Protein AF-A0A959UM22-F1 (afdb_monomer)

Nearest PDB structures (foldseek):
  5dbk-assembly1_B  TM=3.072E-01  e=4.345E-01  Bacillus thuringiensis Bt407
  4gpk-assembly1_D  TM=3.516E-01  e=2.406E+00  Bacillus thuringiensis serovar thuringiensis
  6ait-assembly1_A  TM=3.192E-01  e=2.798E+00  Escherichia coli K-12
  9hmf-assembly1_K  TM=2.968E-01  e=7.280E+00  Campylobacter jejuni

Structure (mmCIF, N/CA/C/O backbone):
data_AF-A0A959UM22-F1
#
_entry.id   AF-A0A959UM22-F1
#
loop_
_atom_site.group_PDB
_atom_site.id
_atom_site.type_symbol
_atom_site.label_atom_id
_atom_site.label_alt_id
_atom_site.label_comp_id
_atom_site.label_asym_id
_atom_site.label_entity_id
_atom_site.label_seq_id
_atom_site.pdbx_PDB_ins_code
_atom_site.Cartn_x
_atom_site.Cartn_y
_atom_site.Cartn_z
_atom_site.occupancy
_atom_site.B_iso_or_equiv
_atom_site.auth_seq_id
_atom_site.auth_comp_id
_atom_site.auth_asym_id
_atom_site.auth_atom_id
_atom_site.pdbx_PDB_model_num
ATOM 1 N N . PHE A 1 1 ? 13.587 17.020 -31.592 1.00 44.41 1 PHE A N 1
ATOM 2 C CA . PHE A 1 1 ? 12.862 15.970 -30.850 1.00 44.41 1 PHE A CA 1
ATOM 3 C C . PHE A 1 1 ? 13.152 16.046 -29.350 1.00 44.41 1 PHE A C 1
ATOM 5 O O . PHE A 1 1 ? 12.279 16.493 -28.627 1.00 44.41 1 PHE A O 1
ATOM 12 N N . LEU A 1 2 ? 14.375 15.766 -28.874 1.00 44.03 2 LEU A N 1
ATOM 13 C CA . LEU A 1 2 ? 14.724 15.850 -27.436 1.00 44.03 2 LEU A CA 1
ATOM 14 C C . LEU A 1 2 ? 14.551 17.228 -26.793 1.00 44.03 2 LEU A C 1
ATOM 16 O O . LEU A 1 2 ? 14.047 17.322 -25.682 1.00 44.03 2 LEU A O 1
ATOM 20 N N . LEU A 1 3 ? 14.934 18.289 -27.512 1.00 47.12 3 LEU A N 1
ATOM 21 C CA . LEU A 1 3 ? 14.754 19.674 -27.061 1.00 47.12 3 LEU A CA 1
ATOM 22 C C . LEU A 1 3 ? 13.277 20.067 -26.909 1.00 47.12 3 LEU A C 1
ATOM 24 O O . LEU A 1 3 ? 12.983 21.055 -26.254 1.00 47.12 3 LEU A O 1
ATOM 28 N N . PHE A 1 4 ? 12.363 19.292 -27.500 1.00 49.84 4 PHE A N 1
ATOM 29 C CA . PHE A 1 4 ? 10.927 19.519 -27.398 1.00 49.84 4 PHE A CA 1
ATOM 30 C C . PHE A 1 4 ? 10.264 18.549 -26.427 1.00 49.84 4 PHE A C 1
ATOM 32 O O . PHE A 1 4 ? 9.360 18.963 -25.730 1.00 49.84 4 PHE A O 1
ATOM 39 N N . TYR A 1 5 ? 10.713 17.299 -26.308 1.00 53.38 5 TYR A N 1
ATOM 40 C CA . TYR A 1 5 ? 10.002 16.312 -25.494 1.00 53.38 5 TYR A CA 1
ATOM 41 C C . TYR A 1 5 ? 10.051 16.618 -23.991 1.00 53.38 5 TYR A C 1
ATOM 43 O O . TYR A 1 5 ? 9.007 16.624 -23.360 1.00 53.38 5 TYR A O 1
ATOM 51 N N . ILE A 1 6 ? 11.225 16.949 -23.432 1.00 53.78 6 ILE A N 1
ATOM 52 C CA . ILE A 1 6 ? 11.385 17.187 -21.983 1.00 53.78 6 ILE A CA 1
ATOM 53 C C . ILE A 1 6 ? 10.572 18.404 -21.505 1.00 53.78 6 ILE A C 1
ATOM 55 O O . ILE A 1 6 ? 9.829 18.263 -20.531 1.00 53.78 6 ILE A O 1
ATOM 59 N N . PRO A 1 7 ? 10.639 19.581 -22.167 1.00 56.28 7 PRO A N 1
ATOM 60 C CA . PRO A 1 7 ? 9.810 20.712 -21.772 1.00 56.28 7 PRO A CA 1
ATOM 61 C C . PRO A 1 7 ? 8.334 20.443 -22.045 1.00 56.28 7 PRO A C 1
ATOM 63 O O . PRO A 1 7 ? 7.510 20.807 -21.226 1.00 56.28 7 PRO A O 1
ATOM 66 N N . VAL A 1 8 ? 7.989 19.780 -23.154 1.00 56.84 8 VAL A N 1
ATOM 67 C CA . VAL A 1 8 ? 6.589 19.574 -23.545 1.00 56.84 8 VAL A CA 1
ATOM 68 C C . VAL A 1 8 ? 5.893 18.561 -22.646 1.00 56.84 8 VAL A C 1
ATOM 70 O O . VAL A 1 8 ? 4.787 18.848 -22.219 1.00 56.84 8 VAL A O 1
ATOM 73 N N . THR A 1 9 ? 6.501 17.430 -22.280 1.00 55.47 9 THR A N 1
ATOM 74 C CA . THR A 1 9 ? 5.863 16.513 -21.322 1.00 55.47 9 THR A CA 1
ATOM 75 C C . THR A 1 9 ? 5.766 17.158 -19.950 1.00 55.47 9 THR A C 1
ATOM 77 O O . THR A 1 9 ? 4.685 17.200 -19.392 1.00 55.47 9 THR A O 1
ATOM 80 N N . THR A 1 10 ? 6.846 17.761 -19.448 1.00 54.31 10 THR A N 1
ATOM 81 C CA . THR A 1 10 ? 6.850 18.394 -18.116 1.00 54.31 10 THR A CA 1
ATOM 82 C C . THR A 1 10 ? 5.872 19.574 -18.021 1.00 54.31 10 THR A C 1
ATOM 84 O O . THR A 1 10 ? 5.245 19.761 -16.985 1.00 54.31 10 THR A O 1
ATOM 87 N N . TYR A 1 11 ? 5.717 20.355 -19.096 1.00 55.28 11 TYR A N 1
ATOM 88 C CA . TYR A 1 11 ? 4.801 21.499 -19.160 1.00 55.28 11 TYR A CA 1
ATOM 89 C C . TYR A 1 11 ? 3.349 21.097 -19.453 1.00 55.28 11 TYR A C 1
ATOM 91 O O . TYR A 1 11 ? 2.435 21.743 -18.954 1.00 55.28 11 TYR A O 1
ATOM 99 N N . LEU A 1 12 ? 3.108 20.049 -20.253 1.00 55.31 12 LEU A N 1
ATOM 100 C CA . LEU A 1 12 ? 1.748 19.627 -20.614 1.00 55.31 12 LEU A CA 1
ATOM 101 C C . LEU A 1 12 ? 1.067 18.758 -19.555 1.00 55.31 12 LEU A C 1
ATOM 103 O O . LEU A 1 12 ? -0.159 18.698 -19.551 1.00 55.31 12 LEU A O 1
ATOM 107 N N . THR A 1 13 ? 1.817 18.054 -18.703 1.00 57.44 13 THR A N 1
ATOM 108 C CA . THR A 1 13 ? 1.225 17.063 -17.787 1.00 57.44 13 THR A CA 1
ATOM 109 C C . THR A 1 13 ? 1.081 17.536 -16.340 1.00 57.44 13 THR A C 1
ATOM 111 O O . THR A 1 13 ? 0.658 16.735 -15.517 1.00 57.44 13 THR A O 1
ATOM 114 N N . ASP A 1 14 ? 1.424 18.794 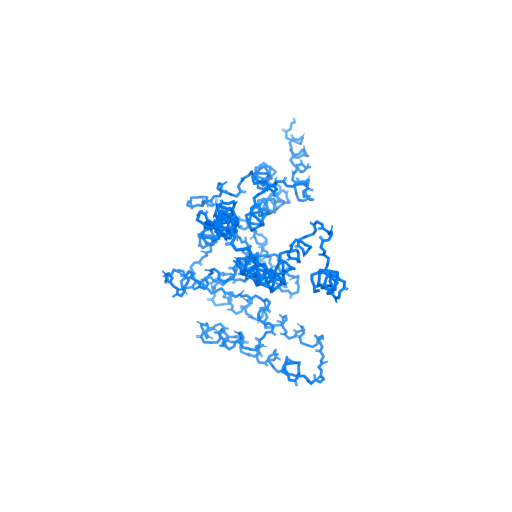-16.028 1.00 61.56 14 ASP A N 1
ATOM 115 C CA . ASP A 1 14 ? 1.307 19.420 -14.691 1.00 61.56 14 ASP A CA 1
ATOM 116 C C . ASP A 1 14 ? 1.724 18.494 -13.527 1.00 61.56 14 ASP A C 1
ATOM 118 O O . ASP A 1 14 ? 1.086 18.420 -12.476 1.00 61.56 14 ASP A O 1
ATOM 122 N N . PHE A 1 15 ? 2.785 17.705 -13.730 1.00 64.25 15 PHE A N 1
ATOM 123 C CA . PHE A 1 15 ? 3.278 16.823 -12.680 1.00 64.25 15 PHE A CA 1
ATOM 124 C C . PHE A 1 15 ? 4.038 17.666 -11.660 1.00 64.25 15 PHE A C 1
ATOM 126 O O . PHE A 1 15 ? 5.089 18.230 -11.975 1.00 64.25 15 PHE A O 1
ATOM 133 N N . ASP A 1 16 ? 3.558 17.701 -10.416 1.00 64.88 16 ASP A N 1
ATOM 134 C CA . ASP A 1 16 ? 4.368 18.189 -9.302 1.00 64.88 16 ASP A CA 1
ATOM 135 C C . ASP A 1 16 ? 5.583 17.268 -9.159 1.00 64.88 16 ASP A C 1
ATOM 137 O O . ASP A 1 16 ? 5.456 16.134 -8.710 1.00 64.88 16 ASP A O 1
ATOM 141 N N . ILE A 1 17 ? 6.747 17.733 -9.610 1.00 67.25 17 ILE A N 1
ATOM 142 C CA . ILE A 1 17 ? 8.042 17.042 -9.494 1.00 67.25 17 ILE A CA 1
ATOM 143 C C . ILE A 1 17 ? 9.023 17.798 -8.591 1.00 67.25 17 ILE A C 1
ATOM 145 O O . ILE A 1 17 ? 10.109 17.290 -8.299 1.00 67.25 17 ILE A O 1
ATOM 149 N N . ASN A 1 18 ? 8.648 19.003 -8.154 1.00 64.62 18 ASN A N 1
ATOM 150 C CA . ASN A 1 18 ? 9.500 19.909 -7.384 1.00 64.62 18 ASN A CA 1
ATOM 151 C C . ASN A 1 18 ? 9.266 19.778 -5.872 1.00 64.62 18 ASN A C 1
ATOM 153 O O . ASN A 1 18 ? 10.116 20.199 -5.089 1.00 64.62 18 ASN A O 1
ATOM 157 N N . GLY A 1 19 ? 8.145 19.185 -5.453 1.00 65.25 19 GLY A N 1
ATOM 158 C CA . GLY A 1 19 ? 7.864 18.898 -4.052 1.00 65.25 19 GLY A CA 1
ATOM 159 C C . GLY A 1 19 ? 8.720 17.776 -3.446 1.00 65.25 19 GLY A C 1
ATOM 160 O O . GLY A 1 19 ? 9.266 16.907 -4.132 1.00 65.25 19 GLY A O 1
ATOM 161 N N . ASN A 1 20 ? 8.771 17.762 -2.113 1.00 63.97 20 ASN A N 1
ATOM 162 C CA . ASN A 1 20 ? 9.250 16.627 -1.311 1.00 63.97 20 ASN A CA 1
ATOM 163 C C . ASN A 1 20 ? 8.093 15.730 -0.834 1.00 63.97 20 ASN A C 1
ATOM 165 O O . ASN A 1 20 ? 8.280 14.897 0.042 1.00 63.97 20 ASN A O 1
ATOM 169 N N . SER A 1 21 ? 6.886 15.923 -1.376 1.00 69.94 21 SER A N 1
ATOM 170 C CA . SER A 1 21 ? 5.726 15.108 -1.025 1.00 69.94 21 SER A CA 1
ATOM 171 C C . SER A 1 21 ? 5.849 13.700 -1.614 1.00 69.94 21 SER A C 1
ATOM 173 O O . SER A 1 21 ? 6.494 13.493 -2.645 1.00 69.94 21 SER A O 1
ATOM 175 N N . PHE A 1 22 ? 5.163 12.740 -0.995 1.00 70.44 22 PHE A N 1
ATOM 176 C CA . PHE A 1 22 ? 5.020 11.381 -1.521 1.00 70.44 22 PHE A CA 1
ATOM 177 C C . PHE A 1 22 ? 4.535 11.372 -2.982 1.00 70.44 22 PHE A C 1
ATOM 179 O O . PHE A 1 22 ? 5.088 10.670 -3.825 1.00 70.44 22 PHE A O 1
ATOM 186 N N . ASN A 1 23 ? 3.555 12.224 -3.304 1.00 71.31 23 ASN A N 1
ATOM 187 C CA . ASN A 1 23 ? 3.037 12.369 -4.665 1.00 71.31 23 ASN A CA 1
ATOM 188 C C . ASN A 1 23 ? 4.086 12.935 -5.625 1.00 71.31 23 ASN A C 1
ATOM 190 O O . ASN A 1 23 ? 4.188 12.461 -6.753 1.00 71.31 23 ASN A O 1
ATOM 194 N N . ALA A 1 24 ? 4.892 13.905 -5.185 1.00 72.19 24 ALA A N 1
ATOM 195 C CA . ALA A 1 24 ? 5.947 14.456 -6.024 1.00 72.19 24 ALA A CA 1
ATOM 196 C C . ALA A 1 24 ? 7.039 13.424 -6.326 1.00 72.19 24 ALA A C 1
ATOM 198 O O . ALA A 1 24 ? 7.563 13.362 -7.439 1.00 72.19 24 ALA A O 1
ATOM 199 N N . GLU A 1 25 ? 7.356 12.566 -5.357 1.00 71.44 25 GLU A N 1
ATOM 200 C CA . GLU A 1 25 ? 8.289 11.467 -5.569 1.00 71.44 25 GLU A CA 1
ATOM 201 C C . GLU A 1 25 ? 7.734 10.396 -6.520 1.00 71.44 25 GLU A C 1
ATOM 203 O O . GLU A 1 25 ? 8.430 10.008 -7.462 1.00 71.44 25 GLU A O 1
ATOM 208 N N . LEU A 1 26 ? 6.469 9.995 -6.356 1.00 72.69 26 LEU A N 1
ATOM 209 C CA . LEU A 1 26 ? 5.789 9.102 -7.300 1.00 72.69 26 LEU A CA 1
ATOM 210 C C . LEU A 1 26 ? 5.762 9.684 -8.719 1.00 72.69 26 LEU A C 1
ATOM 212 O O . LEU A 1 26 ? 6.123 9.002 -9.678 1.00 72.69 26 LEU A O 1
ATOM 216 N N . ASN A 1 27 ? 5.403 10.959 -8.863 1.00 74.81 27 ASN A N 1
ATOM 217 C CA . ASN A 1 27 ? 5.385 11.646 -10.152 1.00 74.81 27 ASN A CA 1
ATOM 218 C C . ASN A 1 27 ? 6.765 11.646 -10.814 1.00 74.81 27 ASN A C 1
ATOM 220 O O . ASN A 1 27 ? 6.866 11.364 -12.007 1.00 74.81 27 ASN A O 1
ATOM 224 N N . ARG A 1 28 ? 7.844 11.893 -10.054 1.00 74.06 28 ARG A N 1
ATOM 225 C CA . ARG A 1 28 ? 9.216 11.790 -10.578 1.00 74.06 28 ARG A CA 1
ATOM 226 C C . ARG A 1 28 ? 9.493 10.401 -11.148 1.00 74.06 28 ARG A C 1
ATOM 228 O O . ARG A 1 28 ? 10.042 10.311 -12.246 1.00 74.06 28 ARG A O 1
ATOM 235 N N . MET A 1 29 ? 9.083 9.336 -10.454 1.00 72.25 29 MET A N 1
ATOM 236 C CA . MET A 1 29 ? 9.221 7.965 -10.959 1.00 72.25 29 MET A CA 1
ATOM 237 C C . MET A 1 29 ? 8.437 7.767 -12.266 1.00 72.25 29 MET A C 1
ATOM 239 O O . MET A 1 29 ? 9.015 7.298 -13.248 1.00 72.25 29 MET A O 1
ATOM 243 N N . PHE A 1 30 ? 7.171 8.190 -12.330 1.00 69.81 30 PHE A N 1
ATOM 244 C CA . PHE A 1 30 ? 6.339 8.045 -13.533 1.00 69.81 30 PHE A CA 1
ATOM 245 C C . PHE A 1 30 ? 6.880 8.819 -14.738 1.00 69.81 30 PHE A C 1
ATOM 247 O O . PHE A 1 30 ? 6.921 8.283 -15.847 1.00 69.81 30 PHE A O 1
ATOM 254 N N . VAL A 1 31 ? 7.365 10.046 -14.527 1.00 70.12 31 VAL A N 1
ATOM 255 C CA . VAL A 1 31 ? 7.945 10.879 -15.590 1.00 70.12 31 VAL A CA 1
ATOM 256 C C . VAL A 1 31 ? 9.135 10.183 -16.255 1.00 70.12 31 VAL A C 1
ATOM 258 O O . VAL A 1 31 ? 9.304 10.284 -17.470 1.00 70.12 31 VAL A O 1
ATOM 261 N N . THR A 1 32 ? 9.936 9.421 -15.500 1.00 67.75 32 THR A N 1
ATOM 262 C CA . THR A 1 32 ? 11.116 8.753 -16.071 1.00 67.75 32 THR A CA 1
ATOM 263 C C . THR A 1 32 ? 10.786 7.719 -17.150 1.00 67.75 32 THR A C 1
ATOM 265 O O . THR A 1 32 ? 11.533 7.596 -18.124 1.00 67.75 32 THR A O 1
ATOM 268 N N . VAL A 1 33 ? 9.643 7.032 -17.041 1.00 71.19 33 VAL A N 1
ATOM 269 C CA . VAL A 1 33 ? 9.199 6.014 -18.012 1.00 71.19 33 VAL A CA 1
ATOM 270 C C . VAL A 1 33 ? 8.944 6.639 -19.383 1.00 71.19 33 VAL A C 1
ATOM 272 O O . VAL A 1 33 ? 9.263 6.050 -20.418 1.00 71.19 33 VAL A O 1
ATOM 275 N N . PHE A 1 34 ? 8.461 7.881 -19.408 1.00 72.75 34 PHE A N 1
ATOM 276 C CA . PHE A 1 34 ? 8.207 8.601 -20.650 1.00 72.75 34 PHE A CA 1
ATOM 277 C C . PHE A 1 34 ? 9.485 8.939 -21.424 1.00 72.75 34 PHE A C 1
ATOM 279 O O . PHE A 1 34 ? 9.392 9.229 -22.615 1.00 72.75 34 PHE A O 1
ATOM 286 N N . TYR A 1 35 ? 10.677 8.867 -20.822 1.00 74.31 35 TYR A N 1
ATOM 287 C CA . TYR A 1 35 ? 11.931 9.097 -21.545 1.00 74.31 35 TYR A CA 1
ATOM 288 C C . TYR A 1 35 ? 12.423 7.883 -22.340 1.00 74.31 35 TYR A C 1
ATOM 290 O O . TYR A 1 35 ? 13.271 8.056 -23.217 1.00 74.31 35 TYR A O 1
ATOM 298 N N . ILE A 1 36 ? 11.872 6.683 -22.117 1.00 80.00 36 ILE A N 1
ATOM 299 C CA . ILE A 1 36 ? 12.304 5.456 -22.811 1.00 80.00 36 ILE A CA 1
ATOM 300 C C . ILE A 1 36 ? 12.259 5.611 -24.348 1.00 80.00 36 ILE A C 1
ATOM 302 O O . ILE A 1 36 ? 13.285 5.355 -24.987 1.00 80.00 36 ILE A O 1
ATOM 306 N N . PRO A 1 37 ? 11.166 6.102 -24.976 1.00 81.88 37 PRO A N 1
ATOM 307 C CA . PRO A 1 37 ? 11.134 6.310 -26.428 1.00 81.88 37 PRO A CA 1
ATOM 308 C C . PRO A 1 37 ? 12.163 7.337 -26.917 1.00 81.88 37 PRO A C 1
ATOM 310 O O . PRO A 1 37 ? 12.747 7.174 -27.989 1.00 81.88 37 PRO A O 1
ATOM 313 N N . SER A 1 38 ? 12.422 8.383 -26.124 1.00 78.62 38 SER A N 1
ATOM 314 C CA . SER A 1 38 ? 13.428 9.400 -26.448 1.00 78.62 38 SER A CA 1
ATOM 315 C C . SER A 1 38 ? 14.840 8.817 -26.446 1.00 78.62 38 SER A C 1
ATOM 317 O O . SER A 1 38 ? 15.600 9.072 -27.382 1.00 78.62 38 SER A O 1
ATOM 319 N N . TYR A 1 39 ? 15.180 7.997 -25.448 1.00 80.06 39 TYR A N 1
ATOM 320 C CA . TYR A 1 39 ? 16.458 7.288 -25.413 1.00 80.06 39 TYR A CA 1
ATOM 321 C C . TYR A 1 39 ? 16.603 6.337 -26.600 1.00 80.06 39 TYR A C 1
ATOM 323 O O . TYR A 1 39 ? 17.631 6.372 -27.273 1.00 80.06 39 TYR A O 1
ATOM 331 N N . PHE A 1 40 ? 15.558 5.569 -26.921 1.00 83.88 40 PHE A N 1
ATOM 332 C CA . PHE A 1 40 ? 15.564 4.668 -28.074 1.00 83.88 40 PHE A CA 1
ATOM 333 C C . PHE A 1 40 ? 15.823 5.418 -29.388 1.00 83.88 40 PHE A C 1
ATOM 335 O O . PHE A 1 40 ? 16.695 5.037 -30.169 1.00 83.88 40 PHE A O 1
ATOM 342 N N . PHE A 1 41 ? 15.126 6.536 -29.605 1.00 86.50 41 PHE A N 1
ATOM 343 C CA . PHE A 1 41 ? 15.310 7.371 -30.789 1.00 86.50 41 PHE A CA 1
ATOM 344 C C . PHE A 1 41 ? 16.743 7.916 -30.909 1.00 86.50 41 PHE A C 1
ATOM 346 O O . PHE A 1 41 ? 17.342 7.850 -31.985 1.00 86.50 41 PHE A O 1
ATOM 353 N N . ILE A 1 42 ? 17.329 8.408 -29.810 1.00 84.12 42 ILE A N 1
ATOM 354 C CA . ILE A 1 42 ? 18.731 8.857 -29.798 1.00 84.12 42 ILE A CA 1
ATOM 355 C C . ILE A 1 42 ? 19.675 7.714 -30.146 1.00 84.12 42 ILE A C 1
ATOM 357 O O . ILE A 1 42 ? 20.572 7.901 -30.964 1.00 84.12 42 ILE A O 1
ATOM 361 N N . SER A 1 43 ? 19.494 6.544 -29.531 1.00 86.62 43 SER A N 1
ATOM 362 C CA . SER A 1 43 ? 20.348 5.384 -29.774 1.00 86.62 43 SER A CA 1
ATOM 363 C C . SER A 1 43 ? 20.348 4.989 -31.251 1.00 86.62 43 SER A C 1
ATOM 365 O O . SER A 1 43 ? 21.410 4.694 -31.798 1.00 86.62 43 SER A O 1
ATOM 367 N N . VAL A 1 44 ? 19.192 5.070 -31.922 1.00 90.56 44 VAL A N 1
ATOM 368 C CA . VAL A 1 44 ? 19.085 4.853 -33.373 1.00 90.56 44 VAL A CA 1
ATOM 369 C C . VAL A 1 44 ? 19.866 5.911 -34.157 1.00 90.56 44 VAL A C 1
ATOM 371 O O . VAL A 1 44 ? 20.662 5.552 -35.023 1.00 90.56 44 VAL A O 1
ATOM 374 N N . LEU A 1 45 ? 19.701 7.203 -33.848 1.00 91.56 45 LEU A N 1
ATOM 375 C CA . LEU A 1 45 ? 20.443 8.276 -34.528 1.00 91.56 45 LEU A CA 1
ATOM 376 C C . LEU A 1 45 ? 21.959 8.158 -34.335 1.00 91.56 45 LEU A C 1
ATOM 378 O O . LEU A 1 45 ? 22.711 8.355 -35.290 1.00 91.56 45 LEU A O 1
ATOM 382 N N . ILE A 1 46 ? 22.408 7.801 -33.127 1.00 89.00 46 ILE A N 1
ATOM 383 C CA . ILE A 1 46 ? 23.818 7.514 -32.845 1.00 89.00 46 ILE A CA 1
ATOM 384 C C . ILE A 1 46 ? 24.283 6.356 -33.729 1.00 89.00 46 ILE A C 1
ATOM 386 O O . ILE A 1 46 ? 25.292 6.494 -34.411 1.00 89.00 46 ILE A O 1
ATOM 390 N N . GLY A 1 47 ? 23.534 5.250 -33.785 1.00 91.31 47 GLY A N 1
ATOM 391 C CA . GLY A 1 47 ? 23.861 4.104 -34.637 1.00 91.31 47 GLY A CA 1
ATOM 392 C C . GLY A 1 47 ? 23.996 4.475 -36.118 1.00 91.31 47 GLY A C 1
ATOM 393 O O . GLY A 1 47 ? 24.994 4.125 -36.750 1.00 91.31 47 GLY A O 1
ATOM 394 N N . ILE A 1 48 ? 23.048 5.249 -36.657 1.00 95.12 48 ILE A N 1
ATOM 395 C CA . ILE A 1 48 ? 23.100 5.762 -38.037 1.00 95.12 48 ILE A CA 1
ATOM 396 C C . ILE A 1 48 ? 24.348 6.633 -38.243 1.00 95.12 48 ILE A C 1
ATOM 398 O O . ILE A 1 48 ? 25.064 6.458 -39.229 1.00 95.12 48 ILE A O 1
ATOM 402 N N . GLY A 1 49 ? 24.645 7.534 -37.302 1.00 94.38 49 GLY A N 1
ATOM 403 C CA . GLY A 1 49 ? 25.842 8.374 -37.337 1.00 94.38 49 GLY A CA 1
ATOM 404 C C . GLY A 1 49 ? 27.139 7.562 -37.338 1.00 94.38 49 GLY A C 1
ATOM 405 O O . GLY A 1 49 ? 28.033 7.833 -38.139 1.00 94.38 49 GLY A O 1
ATOM 406 N N . MET A 1 50 ? 27.231 6.517 -36.509 1.00 92.75 50 MET A N 1
ATOM 407 C CA . MET A 1 50 ? 28.402 5.633 -36.470 1.00 92.75 50 MET A CA 1
ATOM 408 C C . MET A 1 50 ? 28.580 4.864 -37.787 1.00 92.75 50 MET A C 1
ATOM 410 O O . MET A 1 50 ? 29.702 4.763 -38.285 1.00 92.75 50 MET A O 1
ATOM 414 N N . ILE A 1 51 ? 27.492 4.382 -38.403 1.00 95.00 51 ILE A N 1
ATOM 415 C CA . ILE A 1 51 ? 27.532 3.741 -39.730 1.00 95.00 51 ILE A CA 1
ATOM 416 C C . ILE A 1 51 ? 28.007 4.735 -40.796 1.00 95.00 51 ILE A C 1
ATOM 418 O O . ILE A 1 51 ? 28.887 4.407 -41.594 1.00 95.00 51 ILE A O 1
ATOM 422 N N . ALA A 1 52 ? 27.476 5.960 -40.791 1.00 96.25 52 ALA A N 1
ATOM 423 C CA . ALA A 1 52 ? 27.888 7.000 -41.727 1.00 96.25 52 ALA A CA 1
ATOM 424 C C . ALA A 1 52 ? 29.390 7.311 -41.602 1.00 96.25 52 ALA A C 1
ATOM 426 O O . ALA A 1 52 ? 30.087 7.382 -42.615 1.00 96.25 52 ALA A O 1
ATOM 427 N N . LEU A 1 53 ? 29.919 7.405 -40.376 1.00 95.38 53 LEU A N 1
ATOM 428 C CA . LEU A 1 53 ? 31.353 7.591 -40.128 1.00 95.38 53 LEU A CA 1
ATOM 429 C C . LEU A 1 53 ? 32.193 6.396 -40.609 1.00 95.38 53 LEU A C 1
ATOM 431 O O . LEU A 1 53 ? 33.254 6.598 -41.204 1.00 95.38 53 LEU A O 1
ATOM 435 N N . LEU A 1 54 ? 31.723 5.159 -40.406 1.00 95.00 54 LEU A N 1
ATOM 436 C CA . LEU A 1 54 ? 32.402 3.949 -40.892 1.00 95.00 54 LEU A CA 1
ATOM 437 C C . LEU A 1 54 ? 32.525 3.907 -42.419 1.00 95.00 54 LEU A C 1
ATOM 439 O O . LEU A 1 54 ? 33.525 3.397 -42.926 1.00 95.00 54 LEU A O 1
ATOM 443 N N . VAL A 1 55 ? 31.519 4.414 -43.136 1.00 95.50 55 VAL A N 1
ATOM 444 C CA . VAL A 1 55 ? 31.515 4.514 -44.604 1.00 95.50 55 VAL A CA 1
ATOM 445 C C . VAL A 1 55 ? 32.355 5.701 -45.084 1.00 95.50 55 VAL A C 1
ATOM 447 O O . VAL A 1 55 ? 33.060 5.592 -46.087 1.00 95.50 55 VAL A O 1
ATOM 450 N N . PHE A 1 56 ? 32.311 6.825 -44.365 1.00 96.44 56 PHE A N 1
ATOM 451 C CA . PHE A 1 56 ? 33.039 8.048 -44.705 1.00 96.44 56 PHE A CA 1
ATOM 452 C C . PHE A 1 56 ? 34.562 7.864 -44.630 1.00 96.44 56 PHE A C 1
ATOM 454 O O . PHE A 1 56 ? 35.296 8.260 -45.541 1.00 96.44 56 PHE A O 1
ATOM 461 N N . PHE A 1 57 ? 35.063 7.239 -43.561 1.00 95.94 57 PHE A N 1
ATOM 462 C CA . PHE A 1 57 ? 36.495 7.012 -43.405 1.00 95.94 57 PHE A CA 1
ATOM 463 C C . PHE A 1 57 ? 36.977 5.839 -44.264 1.00 95.94 57 PHE A C 1
ATOM 465 O O . PHE A 1 57 ? 36.689 4.681 -43.987 1.00 95.94 57 PHE A O 1
ATOM 472 N N . LYS A 1 58 ? 37.814 6.121 -45.269 1.00 92.44 58 LYS A N 1
ATOM 473 C CA . LYS A 1 58 ? 38.452 5.076 -46.096 1.00 92.44 58 LYS A CA 1
ATOM 474 C C . LYS A 1 58 ? 39.686 4.445 -45.441 1.00 92.44 58 LYS A C 1
ATOM 476 O O . LYS A 1 58 ? 40.048 3.316 -45.759 1.00 92.44 58 LYS A O 1
ATOM 481 N N . ASN A 1 59 ? 40.340 5.161 -44.525 1.00 96.81 59 ASN A N 1
ATOM 482 C CA . ASN A 1 59 ? 41.534 4.679 -43.830 1.00 96.81 59 ASN A CA 1
ATOM 483 C C . ASN A 1 59 ? 41.159 3.630 -42.767 1.00 96.81 59 ASN A C 1
ATOM 485 O O . ASN A 1 59 ? 40.347 3.900 -41.879 1.00 96.81 59 ASN A O 1
ATOM 489 N N . ALA A 1 60 ? 41.800 2.460 -42.825 1.00 94.62 60 ALA A N 1
ATOM 490 C CA . ALA A 1 60 ? 41.543 1.340 -41.920 1.00 94.62 60 ALA A CA 1
ATOM 491 C C . ALA A 1 60 ? 41.707 1.697 -40.432 1.00 94.62 60 ALA A C 1
ATOM 493 O O . ALA A 1 60 ? 40.929 1.222 -39.609 1.00 94.62 60 ALA A O 1
ATOM 494 N N . LYS A 1 61 ? 42.659 2.578 -40.081 1.00 96.19 61 LYS A N 1
ATOM 495 C CA . LYS A 1 61 ? 42.877 3.012 -38.691 1.00 96.19 61 LYS A CA 1
ATOM 496 C C . LYS A 1 61 ? 41.666 3.768 -38.137 1.00 96.19 61 LYS A C 1
ATOM 498 O O . LYS A 1 61 ? 41.236 3.492 -37.022 1.00 96.19 61 LYS A O 1
ATOM 503 N N . TYR A 1 62 ? 41.084 4.678 -38.921 1.00 95.19 62 TYR A N 1
ATOM 504 C CA . TYR A 1 62 ? 39.898 5.434 -38.501 1.00 95.19 62 TYR A CA 1
ATOM 505 C C . TYR A 1 62 ? 38.643 4.557 -38.467 1.00 95.19 62 TYR A C 1
ATOM 507 O O . TYR A 1 62 ? 37.846 4.685 -37.544 1.00 95.19 62 TYR A O 1
ATOM 515 N N . ARG A 1 63 ? 38.491 3.608 -39.400 1.00 95.81 63 ARG A N 1
ATOM 516 C CA . ARG A 1 63 ? 37.388 2.631 -39.347 1.00 95.81 63 ARG A CA 1
ATOM 517 C C . ARG A 1 63 ? 37.454 1.755 -38.100 1.00 95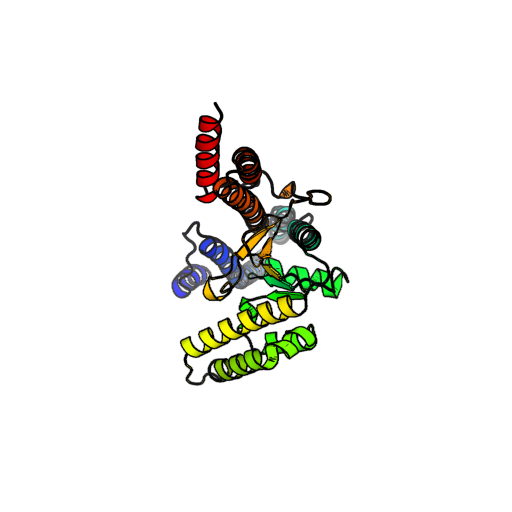.81 63 ARG A C 1
ATOM 519 O O . ARG A 1 63 ? 36.433 1.565 -37.447 1.00 95.81 63 ARG A O 1
ATOM 526 N N . LEU A 1 64 ? 38.646 1.262 -37.755 1.00 96.19 64 LEU A N 1
ATOM 527 C CA . LEU A 1 64 ? 38.854 0.490 -36.532 1.00 96.19 64 LEU A CA 1
ATOM 528 C C . LEU A 1 64 ? 38.518 1.328 -35.296 1.00 96.19 64 LEU A C 1
ATOM 530 O O . LEU A 1 64 ? 37.816 0.844 -34.420 1.00 96.19 64 LEU A O 1
ATOM 534 N N . LEU A 1 65 ? 38.942 2.595 -35.252 1.00 95.94 65 LEU A N 1
ATOM 535 C CA . LEU A 1 65 ? 38.605 3.502 -34.154 1.00 95.94 65 LEU A CA 1
ATOM 536 C C . LEU A 1 65 ? 37.086 3.680 -33.996 1.00 95.94 65 LEU A C 1
ATOM 538 O O . LEU A 1 65 ? 36.570 3.528 -32.893 1.00 95.94 65 LEU A O 1
ATOM 542 N N . VAL A 1 66 ? 36.360 3.964 -35.083 1.00 94.88 66 VAL A N 1
ATOM 543 C CA . VAL A 1 66 ? 34.896 4.135 -35.042 1.00 94.88 66 VAL A CA 1
ATOM 544 C C . VAL A 1 66 ? 34.199 2.837 -34.621 1.00 94.88 66 VAL A C 1
ATOM 546 O O . VAL A 1 66 ? 33.280 2.876 -33.801 1.00 94.88 66 VAL A O 1
ATOM 549 N N . ALA A 1 67 ? 34.649 1.680 -35.117 1.00 94.31 67 ALA A N 1
ATOM 550 C CA . ALA A 1 67 ? 34.124 0.379 -34.704 1.00 94.31 67 ALA A CA 1
ATOM 551 C C . ALA A 1 67 ? 34.368 0.119 -33.207 1.00 94.31 67 ALA A C 1
ATOM 553 O O . ALA A 1 67 ? 33.445 -0.263 -32.488 1.00 94.31 67 ALA A O 1
ATOM 554 N N . SER A 1 68 ? 35.576 0.411 -32.717 1.00 95.50 68 SER A N 1
ATOM 555 C CA . SER A 1 68 ? 35.923 0.296 -31.299 1.00 95.50 68 SER A CA 1
ATOM 556 C C . SER A 1 68 ? 35.060 1.204 -30.426 1.00 95.50 68 SER A C 1
ATOM 558 O O . SER A 1 68 ? 34.535 0.742 -29.420 1.00 95.50 68 SER A O 1
ATOM 560 N N . ILE A 1 69 ? 34.842 2.465 -30.818 1.00 93.81 69 ILE A N 1
ATOM 561 C CA . ILE A 1 69 ? 33.965 3.397 -30.087 1.00 93.81 69 ILE A CA 1
ATOM 562 C C . ILE A 1 69 ? 32.516 2.894 -30.078 1.00 93.81 69 ILE A C 1
ATOM 564 O O . ILE A 1 69 ? 31.852 2.960 -29.044 1.00 93.81 69 ILE A O 1
ATOM 568 N N . SER A 1 70 ? 32.037 2.350 -31.202 1.00 92.19 70 SER A N 1
ATOM 569 C CA . SER A 1 70 ? 30.670 1.818 -31.327 1.00 92.19 70 SER A CA 1
ATOM 570 C C . SER A 1 70 ? 30.394 0.673 -30.352 1.00 92.19 70 SER A C 1
ATOM 572 O O . SER A 1 70 ? 29.268 0.532 -29.889 1.00 92.19 70 SER A O 1
ATOM 574 N N . LEU A 1 71 ? 31.411 -0.131 -30.030 1.00 92.69 71 LEU A N 1
ATOM 575 C CA . LEU A 1 71 ? 31.322 -1.210 -29.043 1.00 92.69 71 LEU A CA 1
ATOM 576 C C . LEU A 1 71 ? 31.596 -0.716 -27.619 1.00 92.69 71 LEU A C 1
ATOM 578 O O . LEU A 1 71 ? 30.935 -1.141 -26.672 1.00 92.69 71 LEU A O 1
ATOM 582 N N . PHE A 1 72 ? 32.556 0.195 -27.466 1.00 94.94 72 PHE A N 1
ATOM 583 C CA . PHE A 1 72 ? 32.968 0.713 -26.168 1.00 94.94 72 PHE A CA 1
ATOM 584 C C . PHE A 1 72 ? 31.862 1.524 -25.489 1.00 94.94 72 PHE A C 1
ATOM 586 O O . PHE A 1 72 ? 31.651 1.363 -24.292 1.00 94.94 72 PHE A O 1
ATOM 593 N N . LEU A 1 73 ? 31.128 2.362 -26.231 1.00 90.00 73 LEU A N 1
ATOM 594 C CA . LEU A 1 73 ? 30.088 3.218 -25.654 1.00 90.00 73 LEU A CA 1
ATOM 595 C C . LEU A 1 73 ? 28.960 2.412 -24.974 1.00 90.00 73 LEU A C 1
ATOM 597 O O . LEU A 1 73 ? 28.726 2.644 -23.785 1.00 90.00 73 LEU A O 1
ATOM 601 N N . PRO A 1 74 ? 28.295 1.438 -25.636 1.00 89.75 74 PRO A N 1
ATOM 602 C CA . PRO A 1 74 ? 27.311 0.585 -24.970 1.00 89.75 74 PRO A CA 1
ATOM 603 C C . PRO A 1 74 ? 27.907 -0.221 -23.816 1.00 89.75 74 PRO A C 1
ATOM 605 O O . PRO A 1 74 ? 27.275 -0.329 -22.769 1.00 89.75 74 PRO A O 1
ATOM 608 N N . ALA A 1 75 ? 29.126 -0.752 -23.975 1.00 93.94 75 ALA A N 1
ATOM 609 C CA . ALA A 1 75 ? 29.786 -1.527 -22.927 1.00 93.94 75 ALA A CA 1
ATOM 610 C C . ALA A 1 75 ? 30.051 -0.684 -21.670 1.00 93.94 75 ALA A C 1
ATOM 612 O O . ALA A 1 75 ? 29.776 -1.137 -20.564 1.00 93.94 75 ALA A O 1
ATOM 613 N N . MET A 1 76 ? 30.526 0.553 -21.833 1.00 93.69 76 MET A N 1
ATOM 614 C CA . MET A 1 76 ? 30.761 1.496 -20.739 1.00 93.69 76 MET A CA 1
ATOM 615 C C . MET A 1 76 ? 29.457 1.867 -20.025 1.00 93.69 76 MET A C 1
ATOM 617 O O . MET A 1 76 ? 29.408 1.881 -18.798 1.00 93.69 76 MET A O 1
ATOM 621 N N . VAL A 1 77 ? 28.384 2.145 -20.774 1.00 89.44 77 VAL A N 1
ATOM 622 C CA . VAL A 1 77 ? 27.070 2.443 -20.181 1.00 89.44 77 VAL A CA 1
ATOM 623 C C . VAL A 1 77 ? 26.528 1.226 -19.431 1.00 89.44 77 VAL A C 1
ATOM 625 O O . VAL A 1 77 ? 26.031 1.371 -18.315 1.00 89.44 77 VAL A O 1
ATOM 628 N N . PHE A 1 78 ? 26.652 0.029 -20.005 1.00 90.19 78 PHE A N 1
ATOM 629 C CA . PHE A 1 78 ? 26.215 -1.211 -19.374 1.00 90.19 78 PHE A CA 1
ATOM 630 C C . PHE A 1 78 ? 26.967 -1.476 -18.067 1.00 90.19 78 PHE A C 1
ATOM 632 O O . PHE A 1 78 ? 26.333 -1.667 -17.035 1.00 90.19 78 PHE A O 1
ATOM 639 N N . THR A 1 79 ? 28.301 -1.420 -18.064 1.00 91.69 79 THR A N 1
ATOM 640 C CA . THR A 1 79 ? 29.102 -1.675 -16.853 1.00 91.69 79 THR A CA 1
ATOM 641 C C . THR A 1 79 ? 28.890 -0.618 -15.774 1.00 91.69 79 THR A C 1
ATOM 643 O O . THR A 1 79 ? 28.845 -0.962 -14.595 1.00 91.69 79 THR A O 1
ATOM 646 N N . ALA A 1 80 ? 28.685 0.646 -16.154 1.00 89.62 80 ALA A N 1
ATOM 647 C CA . ALA A 1 80 ? 28.380 1.716 -15.207 1.00 89.62 80 ALA A CA 1
ATOM 648 C C . ALA A 1 80 ? 27.012 1.543 -14.520 1.00 89.62 80 ALA A C 1
ATOM 650 O O . ALA A 1 80 ? 26.826 2.028 -13.402 1.00 89.62 80 ALA A O 1
ATOM 651 N N . ASN A 1 81 ? 26.057 0.865 -15.168 1.00 86.44 81 ASN A N 1
ATOM 652 C CA . ASN A 1 81 ? 24.682 0.757 -14.676 1.00 86.44 81 ASN A CA 1
ATOM 653 C C . ASN A 1 81 ? 24.286 -0.645 -14.205 1.00 86.44 81 ASN A C 1
ATOM 655 O O . ASN A 1 81 ? 23.339 -0.747 -13.438 1.00 86.44 81 ASN A O 1
ATOM 659 N N . ILE A 1 82 ? 24.998 -1.715 -14.571 1.00 87.06 82 ILE A N 1
ATOM 660 C CA . ILE A 1 82 ? 24.583 -3.098 -14.272 1.00 87.06 82 ILE A CA 1
ATOM 661 C C . ILE A 1 82 ? 24.342 -3.349 -12.778 1.00 87.06 82 ILE A C 1
ATOM 663 O O . ILE A 1 82 ? 23.374 -4.013 -12.421 1.00 87.06 82 ILE A O 1
ATOM 667 N N . ASN A 1 83 ? 25.165 -2.770 -11.902 1.00 81.69 83 ASN A N 1
ATOM 668 C CA . ASN A 1 83 ? 25.005 -2.924 -10.455 1.00 81.69 83 ASN A CA 1
ATOM 669 C C . ASN A 1 83 ? 23.850 -2.082 -9.899 1.00 81.69 83 ASN A C 1
ATOM 671 O O . ASN A 1 83 ? 23.233 -2.477 -8.921 1.00 81.69 83 ASN A O 1
ATOM 675 N N . ARG A 1 84 ? 23.547 -0.932 -10.517 1.00 75.06 84 ARG A N 1
ATOM 676 C CA . ARG A 1 84 ? 22.441 -0.053 -10.098 1.00 75.06 84 ARG A CA 1
ATOM 677 C C . ARG A 1 84 ? 21.092 -0.542 -10.620 1.00 75.06 84 ARG A C 1
ATOM 679 O O . ARG A 1 84 ? 20.088 -0.424 -9.935 1.00 75.06 84 ARG A O 1
ATOM 686 N N . SER A 1 85 ? 21.073 -1.063 -11.842 1.00 78.38 85 SER A N 1
ATOM 687 C CA . SER A 1 85 ? 19.884 -1.606 -12.505 1.00 78.38 85 SER A CA 1
ATOM 688 C C . SER A 1 85 ? 19.629 -3.068 -12.143 1.00 78.38 85 SER A C 1
ATOM 690 O O . SER A 1 85 ? 18.538 -3.582 -12.378 1.00 78.38 85 SER A O 1
ATOM 692 N N . GLY A 1 86 ? 20.629 -3.758 -11.596 1.00 76.25 86 GLY A N 1
ATOM 693 C CA . GLY A 1 86 ? 20.484 -5.113 -11.098 1.00 76.25 86 GLY A CA 1
ATOM 694 C C . GLY A 1 86 ? 19.602 -5.126 -9.858 1.00 76.25 86 GLY A C 1
ATOM 695 O O . GLY A 1 86 ? 20.025 -4.702 -8.794 1.00 76.25 86 GLY A O 1
ATOM 696 N N . MET A 1 87 ? 18.405 -5.698 -9.964 1.00 77.06 87 MET A N 1
ATOM 697 C CA . MET A 1 87 ? 17.515 -5.929 -8.815 1.00 77.06 87 MET A CA 1
ATOM 698 C C . MET A 1 87 ? 17.924 -7.168 -7.992 1.00 77.06 87 MET A C 1
ATOM 700 O O . MET A 1 87 ? 17.135 -7.705 -7.218 1.00 77.06 87 MET A O 1
ATOM 704 N N . ARG A 1 88 ? 19.159 -7.660 -8.175 1.00 72.81 88 ARG A N 1
ATOM 705 C CA . ARG A 1 88 ? 19.711 -8.786 -7.410 1.00 72.81 88 ARG A CA 1
ATOM 706 C C . ARG A 1 88 ? 19.937 -8.305 -5.978 1.00 72.81 88 ARG A C 1
ATOM 708 O O . ARG A 1 88 ? 20.785 -7.448 -5.766 1.00 72.81 88 ARG A O 1
ATOM 715 N N . GLY A 1 89 ? 19.174 -8.835 -5.027 1.00 73.81 89 GLY A N 1
ATOM 716 C CA . GLY A 1 89 ? 19.171 -8.367 -3.638 1.00 73.81 89 GLY A CA 1
ATOM 717 C C . GLY A 1 89 ? 17.969 -7.491 -3.273 1.00 73.81 89 GLY A C 1
ATOM 718 O O . GLY A 1 89 ? 17.853 -7.076 -2.127 1.00 73.81 89 GLY A O 1
ATOM 719 N N . PHE A 1 90 ? 17.055 -7.212 -4.210 1.00 81.69 90 PHE A N 1
ATOM 720 C CA . PHE A 1 90 ? 15.840 -6.456 -3.913 1.00 81.69 90 PHE A CA 1
ATOM 721 C C . PHE A 1 90 ? 14.781 -7.368 -3.269 1.00 81.69 90 PHE A C 1
ATOM 723 O O . PHE A 1 90 ? 13.863 -7.840 -3.937 1.00 81.69 90 PHE A O 1
ATOM 730 N N . HIS A 1 91 ? 14.942 -7.643 -1.971 1.00 86.88 91 HIS A N 1
ATOM 731 C CA . HIS A 1 91 ? 14.080 -8.550 -1.196 1.00 86.88 91 HIS A CA 1
ATOM 732 C C . HIS A 1 91 ? 13.067 -7.829 -0.302 1.00 86.88 91 HIS A C 1
ATOM 734 O O . HIS A 1 91 ? 12.215 -8.474 0.295 1.00 86.88 91 HIS A O 1
ATOM 740 N N . PHE A 1 92 ? 13.093 -6.497 -0.268 1.00 88.81 92 PHE A N 1
ATOM 741 C CA . PHE A 1 92 ? 12.250 -5.698 0.621 1.00 88.81 92 PHE A CA 1
ATOM 742 C C . PHE A 1 92 ? 10.759 -6.016 0.464 1.00 88.81 92 PHE A C 1
ATOM 744 O O . PHE A 1 92 ? 10.044 -6.244 1.425 1.00 88.81 92 PHE A O 1
ATOM 751 N N . THR A 1 93 ? 10.251 -6.128 -0.757 1.00 89.56 93 THR A N 1
ATOM 752 C CA . THR A 1 93 ? 8.839 -6.483 -0.943 1.00 89.56 93 THR A CA 1
ATOM 753 C C . THR A 1 93 ? 8.493 -7.863 -0.368 1.00 89.56 93 THR A C 1
ATOM 755 O O . THR A 1 93 ? 7.447 -8.021 0.254 1.00 89.56 93 THR A O 1
ATOM 758 N N . ASP A 1 94 ? 9.380 -8.841 -0.543 1.00 90.00 94 ASP A N 1
ATOM 759 C CA . ASP A 1 94 ? 9.232 -10.212 -0.039 1.00 90.00 94 ASP A CA 1
ATOM 760 C C . ASP A 1 94 ? 9.289 -10.243 1.503 1.00 90.00 94 ASP A C 1
ATOM 762 O O . ASP A 1 94 ? 8.411 -10.798 2.165 1.00 90.00 94 ASP A O 1
ATOM 766 N N . GLN A 1 95 ? 10.245 -9.525 2.098 1.00 92.75 95 GLN A N 1
ATOM 767 C CA . GLN A 1 95 ? 10.352 -9.349 3.549 1.00 92.75 95 GLN A CA 1
ATOM 768 C C . GLN A 1 95 ? 9.117 -8.654 4.135 1.00 92.75 95 GLN A C 1
ATOM 770 O O . GLN A 1 95 ? 8.566 -9.113 5.133 1.00 92.75 95 GLN A O 1
ATOM 775 N N . TYR A 1 96 ? 8.644 -7.569 3.509 1.00 94.12 96 TYR A N 1
ATOM 776 C CA . TYR A 1 96 ? 7.442 -6.868 3.959 1.00 94.12 96 TYR A CA 1
ATOM 777 C C . TYR A 1 96 ? 6.216 -7.784 3.917 1.00 94.12 96 TYR A C 1
ATOM 779 O O . TYR A 1 96 ? 5.474 -7.835 4.894 1.00 94.12 96 TYR A O 1
ATOM 787 N N . LEU A 1 97 ? 6.013 -8.532 2.827 1.00 93.62 97 LEU A N 1
ATOM 788 C CA . LEU A 1 97 ? 4.886 -9.459 2.735 1.00 93.62 97 LEU A CA 1
ATOM 789 C C . LEU A 1 97 ? 4.978 -10.590 3.754 1.00 93.62 97 LEU A C 1
ATOM 791 O O . LEU A 1 97 ? 3.967 -10.958 4.342 1.00 93.62 97 LEU A O 1
ATOM 795 N N . THR A 1 98 ? 6.177 -11.113 3.996 1.00 93.19 98 THR A N 1
ATOM 796 C CA . THR A 1 98 ? 6.399 -12.129 5.031 1.00 93.19 98 THR A CA 1
ATOM 797 C C . THR A 1 98 ? 5.995 -11.591 6.404 1.00 93.19 98 THR A C 1
ATOM 799 O O . THR A 1 98 ? 5.209 -12.226 7.099 1.00 93.19 98 THR A O 1
ATOM 802 N N . ASN A 1 99 ? 6.421 -10.376 6.755 1.00 94.81 99 ASN A N 1
ATOM 803 C CA . ASN A 1 99 ? 6.007 -9.713 7.994 1.00 94.81 99 ASN A CA 1
ATOM 804 C C . ASN A 1 99 ? 4.492 -9.448 8.044 1.00 94.81 99 ASN A C 1
ATOM 806 O O . ASN A 1 99 ? 3.861 -9.668 9.075 1.00 94.81 99 ASN A O 1
ATOM 810 N N . LEU A 1 100 ? 3.894 -8.992 6.940 1.00 94.38 100 LEU A N 1
ATOM 811 C CA . LEU A 1 100 ? 2.454 -8.750 6.845 1.00 94.38 100 LEU A CA 1
ATOM 812 C C . LEU A 1 100 ? 1.657 -10.031 7.112 1.00 94.38 100 LEU A C 1
ATOM 814 O O . LEU A 1 100 ? 0.709 -10.006 7.892 1.00 94.38 100 LEU A O 1
ATOM 818 N N . PHE A 1 101 ? 2.046 -11.147 6.494 1.00 92.81 101 PHE A N 1
ATOM 819 C CA . PHE A 1 101 ? 1.363 -12.425 6.677 1.00 92.81 101 PHE A CA 1
ATOM 820 C C . PHE A 1 101 ? 1.643 -13.066 8.040 1.00 92.81 101 PHE A C 1
ATOM 822 O O . PHE A 1 101 ? 0.758 -13.724 8.571 1.00 92.81 101 PHE A O 1
ATOM 829 N N . LEU A 1 102 ? 2.801 -12.807 8.661 1.00 92.25 102 LEU A N 1
ATOM 830 C CA . LEU A 1 102 ? 3.047 -13.165 10.066 1.00 92.25 102 LEU A CA 1
ATOM 831 C C . LEU A 1 102 ? 2.126 -12.401 11.031 1.00 92.25 102 LEU A C 1
ATOM 833 O O .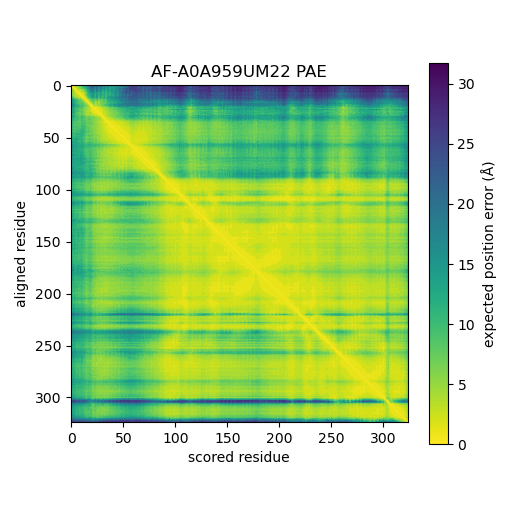 LEU A 1 102 ? 1.718 -12.941 12.057 1.00 92.25 102 LEU A O 1
ATOM 837 N N . ALA A 1 103 ? 1.797 -11.143 10.720 1.00 90.56 103 ALA A N 1
ATOM 838 C CA . ALA A 1 103 ? 0.890 -10.324 11.525 1.00 90.56 103 ALA A CA 1
ATOM 839 C C . ALA A 1 103 ? -0.601 -10.612 11.259 1.00 90.56 103 ALA A C 1
ATOM 841 O O . ALA A 1 103 ? -1.453 -10.345 12.118 1.00 90.56 103 ALA A O 1
ATOM 842 N N . ALA A 1 104 ? -0.927 -11.097 10.061 1.00 92.31 104 ALA A N 1
ATOM 843 C CA . ALA A 1 104 ? -2.289 -11.389 9.648 1.00 92.31 104 ALA A CA 1
ATOM 844 C C . ALA A 1 104 ? -2.763 -12.742 10.193 1.00 92.31 104 ALA A C 1
ATOM 846 O O . ALA A 1 104 ? -2.053 -13.742 10.172 1.00 92.31 104 ALA A O 1
ATOM 847 N N . GLU A 1 105 ? -4.005 -12.786 10.667 1.00 91.69 105 GLU A N 1
ATOM 848 C CA . GLU A 1 105 ? -4.650 -14.050 11.015 1.00 91.69 105 GLU A CA 1
ATOM 849 C C . GLU A 1 105 ? -4.943 -14.897 9.766 1.00 91.69 105 GLU A C 1
ATOM 851 O O . GLU A 1 105 ? -5.134 -14.388 8.657 1.00 91.69 105 GLU A O 1
ATOM 856 N N . LYS A 1 106 ? -5.033 -16.215 9.963 1.00 88.88 106 LYS A N 1
ATOM 857 C CA . LYS A 1 106 ? -5.433 -17.162 8.920 1.00 88.88 106 LYS A CA 1
ATOM 858 C C . LYS A 1 106 ? -6.833 -16.799 8.386 1.00 88.88 106 LYS A C 1
ATOM 860 O O . LYS A 1 106 ? -7.729 -16.513 9.175 1.00 88.88 106 LYS A O 1
ATOM 865 N N . ASP A 1 107 ? -7.014 -16.804 7.063 1.00 92.94 107 ASP A N 1
ATOM 866 C CA . ASP A 1 107 ? -8.260 -16.414 6.362 1.00 92.94 107 ASP A CA 1
ATOM 867 C C . ASP A 1 107 ? -8.700 -14.936 6.544 1.00 92.94 107 ASP A C 1
ATOM 869 O O . ASP A 1 107 ? -9.864 -14.577 6.325 1.00 92.94 107 ASP A O 1
ATOM 873 N N . ALA A 1 108 ? -7.770 -14.053 6.929 1.00 97.12 108 ALA A N 1
ATOM 874 C CA . ALA A 1 108 ? -8.018 -12.617 7.055 1.00 97.12 108 ALA A CA 1
ATOM 875 C C . ALA A 1 108 ? -8.355 -11.930 5.720 1.00 97.12 108 ALA A C 1
ATOM 877 O O . ALA A 1 108 ? -8.046 -12.426 4.636 1.00 97.12 108 ALA A O 1
ATOM 878 N N . VAL A 1 109 ? -8.944 -10.734 5.808 1.00 98.06 109 VAL A N 1
ATOM 879 C CA . VAL A 1 109 ? -9.150 -9.828 4.668 1.00 98.06 109 VAL A CA 1
ATOM 880 C C . VAL A 1 109 ? -8.223 -8.628 4.812 1.00 98.06 109 VAL A C 1
ATOM 882 O O . VAL A 1 109 ? -8.275 -7.931 5.821 1.00 98.06 109 VAL A O 1
ATOM 885 N N . ILE A 1 110 ? -7.386 -8.359 3.815 1.00 97.94 110 ILE A N 1
ATOM 886 C CA . ILE A 1 110 ? -6.422 -7.255 3.834 1.00 97.94 110 ILE A CA 1
ATOM 887 C C . ILE A 1 110 ? -6.764 -6.271 2.724 1.00 97.94 110 ILE A C 1
ATOM 889 O O . ILE A 1 110 ? -6.716 -6.614 1.546 1.00 97.94 110 ILE A O 1
ATOM 893 N N . PHE A 1 111 ? -7.057 -5.028 3.089 1.00 98.06 111 PHE A N 1
ATOM 894 C CA . PHE A 1 111 ? -7.206 -3.937 2.136 1.00 98.06 111 PHE A CA 1
ATOM 895 C C . PHE A 1 111 ? -5.863 -3.237 1.904 1.00 98.06 111 PHE A C 1
ATOM 897 O O . PHE A 1 111 ? -5.197 -2.796 2.844 1.00 98.06 111 PHE A O 1
ATOM 904 N N . THR A 1 112 ? -5.500 -3.064 0.639 1.00 95.88 112 THR A N 1
ATOM 905 C CA . THR A 1 112 ? -4.316 -2.326 0.186 1.00 95.88 112 THR A CA 1
ATOM 906 C C . THR A 1 112 ? -4.731 -1.085 -0.603 1.00 95.88 112 THR A C 1
ATOM 908 O O . THR A 1 112 ? -5.872 -0.976 -1.050 1.00 95.88 112 THR A O 1
ATOM 911 N N . GLN A 1 113 ? -3.823 -0.120 -0.765 1.00 88.88 113 GLN A N 1
ATOM 912 C CA . GLN A 1 113 ? -4.104 1.117 -1.516 1.00 88.88 113 GLN A CA 1
ATOM 913 C C . GLN A 1 113 ? -3.108 1.397 -2.646 1.00 88.88 113 GLN A C 1
ATOM 915 O O . GLN A 1 113 ? -3.344 2.285 -3.458 1.00 88.88 113 GLN A O 1
ATOM 920 N N . ILE A 1 114 ? -1.976 0.695 -2.691 1.00 84.31 114 ILE A N 1
ATOM 921 C CA . ILE A 1 114 ? -0.922 0.987 -3.663 1.00 84.31 114 ILE A CA 1
ATOM 922 C C . ILE A 1 114 ? -0.395 -0.316 -4.255 1.00 84.31 114 ILE A C 1
ATOM 924 O O . ILE A 1 114 ? -0.224 -1.306 -3.542 1.00 84.31 114 ILE A O 1
ATOM 928 N N . ASP A 1 115 ? -0.093 -0.277 -5.549 1.00 85.62 115 ASP A N 1
ATOM 929 C CA . ASP A 1 115 ? 0.385 -1.374 -6.388 1.00 85.62 115 ASP A CA 1
ATOM 930 C C . ASP A 1 115 ? 1.493 -2.221 -5.745 1.00 85.62 115 ASP A C 1
ATOM 932 O O . ASP A 1 115 ? 1.466 -3.449 -5.824 1.00 85.62 115 ASP A O 1
ATOM 936 N N . PHE A 1 116 ? 2.458 -1.590 -5.068 1.00 86.19 116 PHE A N 1
ATOM 937 C CA . PHE A 1 116 ? 3.583 -2.293 -4.443 1.00 86.19 116 PHE A CA 1
ATOM 938 C C . PHE A 1 116 ? 3.222 -3.046 -3.151 1.00 86.19 116 PHE A C 1
ATOM 940 O O . PHE A 1 116 ? 4.044 -3.819 -2.663 1.00 86.19 116 PHE A O 1
ATOM 947 N N . TYR A 1 117 ? 2.013 -2.855 -2.616 1.00 89.38 117 TYR A N 1
ATOM 948 C CA . TYR A 1 117 ? 1.424 -3.735 -1.604 1.00 89.38 117 TYR A CA 1
ATOM 949 C C . TYR A 1 117 ? 0.616 -4.859 -2.258 1.00 89.38 117 TYR A C 1
ATOM 951 O O . TYR A 1 117 ? 0.693 -5.998 -1.816 1.00 89.38 117 TYR A O 1
ATOM 959 N N . TYR A 1 118 ? -0.145 -4.556 -3.316 1.00 94.69 118 TYR A N 1
ATOM 960 C CA . TYR A 1 118 ? -1.093 -5.501 -3.907 1.00 94.69 118 TYR A CA 1
ATOM 961 C C . TYR A 1 118 ? -0.451 -6.510 -4.864 1.00 94.69 118 TYR A C 1
ATOM 963 O O . TYR A 1 118 ? -0.542 -7.716 -4.645 1.00 94.69 118 TYR A O 1
ATOM 971 N N . PHE A 1 119 ? 0.225 -6.062 -5.923 1.00 94.12 119 PHE A N 1
ATOM 972 C CA . PHE A 1 119 ? 0.722 -6.966 -6.970 1.00 94.12 119 PHE A CA 1
ATOM 973 C C . PHE A 1 119 ? 1.692 -8.044 -6.468 1.00 94.12 119 PHE A C 1
ATOM 975 O O . PHE A 1 119 ? 1.603 -9.181 -6.938 1.00 94.12 119 PHE A O 1
ATOM 982 N N . PRO A 1 120 ? 2.569 -7.769 -5.488 1.00 93.75 120 PRO A N 1
ATOM 983 C CA . PRO A 1 120 ? 3.418 -8.809 -4.920 1.00 93.75 120 PRO A CA 1
ATOM 984 C C . PRO A 1 120 ? 2.627 -9.915 -4.206 1.00 93.75 120 PRO A C 1
ATOM 986 O O . PRO A 1 120 ? 3.048 -11.072 -4.232 1.00 93.75 120 PRO A O 1
ATOM 989 N N . THR A 1 121 ? 1.451 -9.607 -3.638 1.00 94.56 121 THR A N 1
ATOM 990 C CA . THR A 1 121 ? 0.586 -10.634 -3.025 1.00 94.56 121 THR A CA 1
ATOM 991 C C . THR A 1 121 ? 0.027 -11.586 -4.074 1.00 94.56 121 THR A C 1
ATOM 993 O O . THR A 1 121 ? -0.010 -12.789 -3.835 1.00 94.56 121 THR A O 1
ATOM 996 N N . LEU A 1 122 ? -0.287 -11.091 -5.279 1.00 94.56 122 LEU A N 1
ATOM 997 C CA . LEU A 1 122 ? -0.697 -11.941 -6.399 1.00 94.56 122 LEU A CA 1
ATOM 998 C C . LEU A 1 122 ? 0.410 -12.939 -6.761 1.00 94.56 122 LEU A C 1
ATOM 1000 O O . LEU A 1 122 ? 0.137 -14.116 -6.981 1.00 94.56 122 LEU A O 1
ATOM 1004 N N . TYR A 1 123 ? 1.670 -12.499 -6.785 1.00 93.81 123 TYR A N 1
ATOM 1005 C CA . TYR A 1 123 ? 2.801 -13.397 -7.022 1.00 93.81 123 TYR A CA 1
ATOM 1006 C C . TYR A 1 123 ? 2.929 -14.457 -5.916 1.00 93.81 123 TYR A C 1
ATOM 1008 O O . TYR A 1 123 ? 3.022 -15.649 -6.212 1.00 93.81 123 TYR A O 1
ATOM 1016 N N . TYR A 1 124 ? 2.857 -14.049 -4.647 1.00 93.06 124 TYR A N 1
ATOM 1017 C CA . TYR A 1 124 ? 2.882 -14.968 -3.504 1.00 93.06 124 TYR A CA 1
ATOM 1018 C C . TYR A 1 124 ? 1.772 -16.025 -3.576 1.00 93.06 124 TYR A C 1
ATOM 1020 O O . TYR A 1 124 ? 2.032 -17.217 -3.419 1.00 93.06 124 TYR A O 1
ATOM 1028 N N . GLN A 1 125 ? 0.545 -15.600 -3.861 1.00 93.06 125 GLN A N 1
ATOM 1029 C CA . GLN A 1 125 ? -0.621 -16.475 -3.828 1.00 93.06 125 GLN A CA 1
ATOM 1030 C C . GLN A 1 125 ? -0.718 -17.357 -5.073 1.00 93.06 125 GLN A C 1
ATOM 1032 O O . GLN A 1 125 ? -0.907 -18.570 -4.965 1.00 93.06 125 GLN A O 1
ATOM 1037 N N . TYR A 1 126 ? -0.570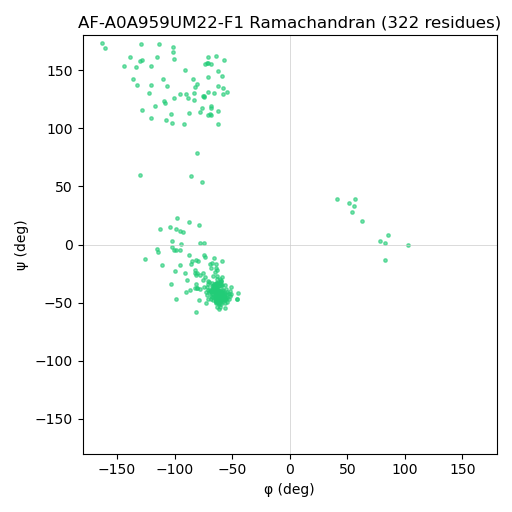 -16.786 -6.268 1.00 93.31 126 TYR A N 1
ATOM 1038 C CA . TYR A 1 126 ? -0.815 -17.516 -7.514 1.00 93.31 126 TYR A CA 1
ATOM 1039 C C . TYR A 1 126 ? 0.422 -18.234 -8.052 1.00 93.31 126 TYR A C 1
ATOM 1041 O O . TYR A 1 126 ? 0.265 -19.291 -8.661 1.00 93.31 126 TYR A O 1
ATOM 1049 N N . VAL A 1 127 ? 1.633 -17.716 -7.810 1.00 95.19 127 VAL A N 1
ATOM 1050 C CA . VAL A 1 127 ? 2.877 -18.332 -8.307 1.00 95.19 127 VAL A CA 1
ATOM 1051 C C . VAL A 1 127 ? 3.565 -19.170 -7.236 1.00 95.19 127 VAL A C 1
ATOM 1053 O O . VAL A 1 127 ? 3.959 -20.297 -7.522 1.00 95.19 127 VAL A O 1
ATOM 1056 N N . LEU A 1 128 ? 3.704 -18.648 -6.012 1.00 94.25 128 LEU A N 1
ATOM 1057 C CA . LEU A 1 128 ? 4.389 -19.366 -4.928 1.00 94.25 128 LEU A CA 1
ATOM 1058 C C . LEU A 1 128 ? 3.477 -20.295 -4.116 1.00 94.25 128 LEU A C 1
ATOM 1060 O O . LEU A 1 128 ? 3.997 -21.058 -3.306 1.00 94.25 128 LEU A O 1
ATOM 1064 N N . ASP A 1 129 ? 2.157 -20.236 -4.325 1.00 93.81 129 ASP A N 1
ATOM 1065 C CA . ASP A 1 129 ? 1.157 -21.018 -3.578 1.00 93.81 129 ASP A CA 1
ATOM 1066 C C . ASP A 1 129 ? 1.238 -20.797 -2.051 1.00 93.81 129 ASP A C 1
ATOM 1068 O O . ASP A 1 129 ? 1.108 -21.721 -1.252 1.00 93.81 129 ASP A O 1
ATOM 1072 N N . ARG A 1 130 ? 1.492 -19.547 -1.635 1.00 91.81 130 ARG A N 1
ATOM 1073 C CA . ARG A 1 130 ? 1.601 -19.137 -0.224 1.00 91.81 130 ARG A CA 1
ATOM 1074 C C . ARG A 1 130 ? 0.420 -18.273 0.190 1.00 91.81 130 ARG A C 1
ATOM 1076 O O . ARG A 1 130 ? -0.030 -17.439 -0.589 1.00 91.81 130 ARG A O 1
ATOM 1083 N N . GLU A 1 131 ? -0.047 -18.450 1.426 1.00 91.94 131 GLU A N 1
ATOM 1084 C CA . GLU A 1 131 ? -1.066 -17.594 2.059 1.00 91.94 131 GLU A CA 1
ATOM 1085 C C . GLU A 1 131 ? -2.337 -17.397 1.212 1.00 91.94 131 GLU A C 1
ATOM 1087 O O . GLU A 1 131 ? -2.950 -16.329 1.195 1.00 91.94 131 GLU A O 1
ATOM 1092 N N . ARG A 1 132 ? -2.748 -18.449 0.485 1.00 91.38 132 ARG A N 1
ATOM 1093 C CA . ARG A 1 132 ? -3.931 -18.431 -0.397 1.00 91.38 132 ARG A CA 1
ATOM 1094 C C . ARG A 1 132 ? -5.252 -18.220 0.331 1.00 91.38 132 ARG A C 1
ATOM 1096 O O . ARG A 1 132 ? -6.240 -17.858 -0.297 1.00 91.38 132 ARG A O 1
ATOM 1103 N N . GLU A 1 133 ? -5.281 -18.485 1.629 1.00 92.69 133 GLU A N 1
ATOM 1104 C CA . GLU A 1 133 ? -6.478 -18.282 2.438 1.00 92.69 133 GLU A CA 1
ATOM 1105 C C . GLU A 1 133 ? -6.715 -16.794 2.741 1.00 92.69 133 GLU A C 1
ATOM 1107 O O . GLU A 1 133 ? -7.852 -16.383 2.945 1.00 92.69 133 GLU A O 1
ATOM 1112 N N . VAL A 1 134 ? -5.673 -15.957 2.719 1.00 95.56 134 VAL A N 1
ATOM 1113 C CA . VAL A 1 134 ? -5.807 -14.520 2.976 1.00 95.56 134 VAL A CA 1
ATOM 1114 C C . VAL A 1 134 ? -6.417 -13.822 1.757 1.00 95.56 134 VAL A C 1
ATOM 1116 O O . VAL A 1 134 ? -5.928 -13.934 0.637 1.00 95.56 134 VAL A O 1
ATOM 1119 N N . GLN A 1 135 ? -7.477 -13.048 1.960 1.00 96.81 135 GLN A N 1
ATOM 1120 C CA . GLN A 1 135 ? -8.142 -12.304 0.892 1.00 96.81 135 GLN A CA 1
ATOM 1121 C C . GLN A 1 135 ? -7.551 -10.901 0.794 1.00 96.81 135 GLN A C 1
ATOM 1123 O O . GLN A 1 135 ? -7.864 -10.034 1.607 1.00 96.81 135 GLN A O 1
ATOM 1128 N N . VAL A 1 136 ? -6.704 -10.660 -0.203 1.00 97.00 136 VAL A N 1
ATOM 1129 C CA . VAL A 1 136 ? -6.104 -9.335 -0.420 1.00 97.00 136 VAL A CA 1
ATOM 1130 C C . VAL A 1 136 ? -6.914 -8.545 -1.448 1.00 97.00 136 VAL A C 1
ATOM 1132 O O . VAL A 1 136 ? -7.219 -9.051 -2.531 1.00 97.00 136 VAL A O 1
ATOM 1135 N N . ILE A 1 137 ? -7.266 -7.305 -1.104 1.00 97.75 137 ILE A N 1
ATOM 1136 C CA . ILE A 1 137 ? -8.130 -6.421 -1.886 1.00 97.75 137 ILE A CA 1
ATOM 1137 C C . ILE A 1 137 ? -7.455 -5.064 -2.079 1.00 97.75 137 ILE A C 1
ATOM 1139 O O . ILE A 1 137 ? -7.310 -4.291 -1.137 1.00 97.75 137 ILE A O 1
ATOM 1143 N N . ASP A 1 138 ? -7.150 -4.715 -3.320 1.00 97.31 138 ASP A N 1
ATOM 1144 C CA . ASP A 1 138 ? -6.828 -3.348 -3.713 1.00 97.31 138 ASP A CA 1
ATOM 1145 C C . ASP A 1 138 ? -8.074 -2.449 -3.671 1.00 97.31 138 ASP A C 1
ATOM 1147 O O . ASP A 1 138 ? -9.012 -2.611 -4.458 1.00 97.31 138 ASP A O 1
ATOM 1151 N N . GLN A 1 139 ? -8.106 -1.511 -2.722 1.00 96.94 139 GLN A N 1
ATOM 1152 C CA . GLN A 1 139 ? -9.227 -0.596 -2.546 1.00 96.94 139 GLN A CA 1
ATOM 1153 C C . GLN A 1 139 ? -9.426 0.333 -3.762 1.00 96.94 139 GLN A C 1
ATOM 1155 O O . GLN A 1 139 ? -10.558 0.414 -4.236 1.00 96.94 139 GLN A O 1
ATOM 1160 N N . PRO A 1 140 ? -8.410 1.042 -4.295 1.00 94.94 140 PRO A N 1
ATOM 1161 C CA . PRO A 1 140 ? -8.570 1.837 -5.515 1.00 94.94 140 PRO A CA 1
ATOM 1162 C C . PRO A 1 140 ? -9.169 1.074 -6.699 1.00 94.94 140 PRO A C 1
ATOM 1164 O O . PRO A 1 140 ? -10.011 1.631 -7.411 1.00 94.94 140 PRO A O 1
ATOM 1167 N N . LEU A 1 141 ? -8.784 -0.190 -6.903 1.00 96.31 141 LEU A N 1
ATOM 1168 C CA . LEU A 1 141 ? -9.328 -1.003 -7.991 1.00 96.31 141 LEU A CA 1
ATOM 1169 C C . LEU A 1 141 ? -10.806 -1.362 -7.800 1.00 96.31 141 LEU A C 1
ATOM 1171 O O . LEU A 1 141 ? -11.496 -1.574 -8.795 1.00 96.31 141 LEU A O 1
ATOM 1175 N N . LEU A 1 142 ? -11.355 -1.306 -6.577 1.00 97.31 142 LEU A N 1
ATOM 1176 C CA . LEU A 1 142 ? -12.804 -1.443 -6.342 1.00 97.31 142 LEU A CA 1
ATOM 1177 C C . LEU A 1 142 ? -13.632 -0.379 -7.084 1.00 97.31 142 LEU A C 1
ATOM 1179 O O . LEU A 1 142 ? -14.837 -0.551 -7.241 1.00 97.31 142 LEU A O 1
ATOM 1183 N N . LYS A 1 143 ? -13.010 0.694 -7.594 1.00 95.69 143 LYS A N 1
ATOM 1184 C CA . LYS A 1 143 ? -13.656 1.680 -8.478 1.00 95.69 143 LYS A CA 1
ATOM 1185 C C . LYS A 1 143 ? -13.877 1.184 -9.915 1.00 95.69 143 LYS A C 1
ATOM 1187 O O . LYS A 1 143 ? -14.310 1.976 -10.754 1.00 95.69 143 LYS A O 1
ATOM 1192 N N . ARG A 1 144 ? -13.513 -0.059 -10.239 1.00 95.25 144 ARG A N 1
ATOM 1193 C CA . ARG A 1 144 ? -13.580 -0.630 -11.591 1.00 95.25 144 ARG A CA 1
ATOM 1194 C C . ARG A 1 144 ? -14.456 -1.876 -11.606 1.00 95.25 144 ARG A C 1
ATOM 1196 O O . ARG A 1 144 ? -14.243 -2.788 -10.808 1.00 95.25 144 ARG A O 1
ATOM 1203 N N . SER A 1 145 ? -15.405 -1.943 -12.538 1.00 97.00 145 SER A N 1
ATOM 1204 C CA . SER A 1 145 ? -16.321 -3.087 -12.651 1.00 97.00 145 SER A CA 1
ATOM 1205 C C . SER A 1 145 ? -15.597 -4.421 -12.875 1.00 97.00 145 SER A C 1
ATOM 1207 O O . SER A 1 145 ? -15.904 -5.401 -12.197 1.00 97.00 145 SER A O 1
ATOM 1209 N N . TRP A 1 146 ? -14.573 -4.442 -13.736 1.00 96.94 146 TRP A N 1
ATOM 1210 C CA . TRP A 1 146 ? -13.769 -5.640 -14.024 1.00 96.94 146 TRP A CA 1
ATOM 1211 C C . TRP A 1 146 ? -13.072 -6.214 -12.783 1.00 96.94 146 TRP A C 1
ATOM 1213 O O . TRP A 1 146 ? -12.878 -7.423 -12.671 1.00 96.94 146 TRP A O 1
ATOM 1223 N N . TYR A 1 147 ? -12.697 -5.364 -11.825 1.00 97.62 147 TYR A N 1
ATOM 1224 C CA . TYR A 1 147 ? -12.020 -5.819 -10.616 1.00 97.62 147 TYR A CA 1
ATOM 1225 C C . TYR A 1 147 ? -13.000 -6.518 -9.673 1.00 97.62 147 TYR A C 1
ATOM 1227 O O . TYR A 1 147 ? -12.667 -7.531 -9.066 1.00 97.62 147 TYR A O 1
ATOM 1235 N N . LEU A 1 148 ? -14.244 -6.038 -9.605 1.00 98.19 148 LEU A N 1
ATOM 1236 C CA . LEU A 1 148 ? -15.309 -6.702 -8.853 1.00 98.19 148 LEU A CA 1
ATOM 1237 C C . LEU A 1 148 ? -15.683 -8.055 -9.468 1.00 98.19 148 LEU A C 1
ATOM 1239 O O . LEU A 1 148 ? -15.950 -8.999 -8.730 1.00 98.19 148 LEU A O 1
ATOM 1243 N N . GLU A 1 149 ? -15.644 -8.178 -10.796 1.00 97.50 149 GLU A N 1
ATOM 1244 C CA . GLU A 1 149 ? -15.782 -9.467 -11.484 1.00 97.50 149 GLU A CA 1
ATOM 1245 C C . GLU A 1 149 ? -14.640 -10.426 -11.113 1.00 97.50 149 GLU A C 1
ATOM 1247 O O . GLU A 1 149 ? -14.880 -11.582 -10.759 1.00 97.50 149 GLU A O 1
ATOM 1252 N N . MET A 1 150 ? -13.401 -9.929 -11.088 1.00 96.88 150 MET A N 1
ATOM 1253 C CA . MET A 1 150 ? -12.248 -10.712 -10.642 1.00 96.88 150 MET A CA 1
ATOM 1254 C C . MET A 1 150 ? -12.392 -11.166 -9.180 1.00 96.88 150 MET A C 1
ATOM 1256 O O . MET A 1 150 ? -12.124 -12.326 -8.865 1.00 96.88 150 MET A O 1
ATOM 1260 N N . LEU A 1 151 ? -12.856 -10.292 -8.281 1.00 97.38 151 LEU A N 1
ATOM 1261 C CA . LEU A 1 151 ? -13.120 -10.662 -6.888 1.00 97.38 151 LEU A CA 1
ATOM 1262 C C . LEU A 1 151 ? -14.286 -11.648 -6.755 1.00 97.38 151 LEU A C 1
ATOM 1264 O O . LEU A 1 151 ? -14.236 -12.504 -5.880 1.00 97.38 151 LEU A O 1
ATOM 1268 N N . GLN A 1 152 ? -15.311 -11.583 -7.609 1.00 97.88 152 GLN A N 1
ATOM 1269 C CA . GLN A 1 152 ? -16.393 -12.575 -7.617 1.00 97.88 152 GLN A CA 1
ATOM 1270 C C . GLN A 1 152 ? -15.862 -13.961 -7.991 1.00 97.88 152 GLN A C 1
ATOM 1272 O O . GLN A 1 152 ? -16.317 -14.959 -7.436 1.00 97.88 152 GLN A O 1
ATOM 1277 N N . HIS A 1 153 ? -14.902 -14.029 -8.915 1.00 96.56 153 HIS A N 1
ATOM 1278 C CA . HIS A 1 153 ? -14.257 -15.281 -9.295 1.00 96.56 153 HIS A CA 1
ATOM 1279 C C . HIS A 1 153 ? -13.331 -15.807 -8.187 1.00 96.56 153 HIS A C 1
ATOM 1281 O O . HIS A 1 153 ? -13.399 -16.981 -7.829 1.00 96.56 153 H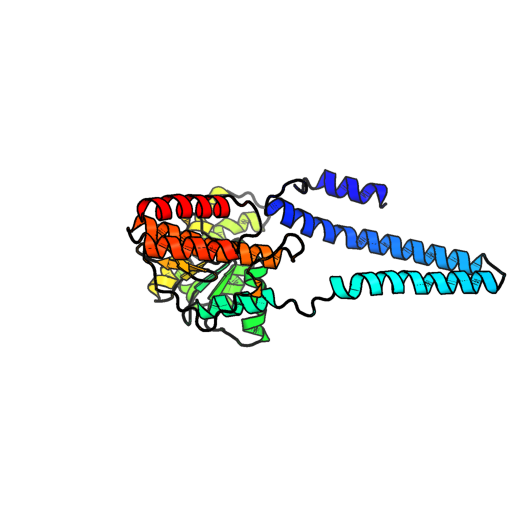IS A O 1
ATOM 1287 N N . ASN A 1 154 ? -12.486 -14.942 -7.619 1.00 94.31 154 ASN A N 1
ATOM 1288 C CA . ASN A 1 154 ? -11.447 -15.355 -6.672 1.00 94.31 154 ASN A CA 1
ATOM 1289 C C . ASN A 1 154 ? -11.980 -15.534 -5.242 1.00 94.31 154 ASN A C 1
ATOM 1291 O O . ASN A 1 154 ? -11.584 -16.463 -4.542 1.00 94.31 154 ASN A O 1
ATOM 1295 N N . TYR A 1 155 ? -12.904 -14.673 -4.811 1.00 95.81 155 TYR A N 1
ATOM 1296 C CA . TYR A 1 155 ? -13.487 -14.640 -3.467 1.00 95.81 155 TYR A CA 1
ATOM 1297 C C . TYR A 1 155 ? -15.029 -14.585 -3.529 1.00 95.81 155 TYR A C 1
ATOM 1299 O O . TYR A 1 155 ? -15.637 -13.655 -2.986 1.00 95.81 155 TYR A O 1
ATOM 1307 N N . PRO A 1 156 ? -15.705 -15.583 -4.137 1.00 96.88 156 PRO A N 1
ATOM 1308 C CA . PRO A 1 156 ? -17.153 -15.540 -4.374 1.00 96.88 156 PRO A CA 1
ATOM 1309 C C . PRO A 1 156 ? -17.944 -15.293 -3.090 1.00 96.88 156 PRO A C 1
ATOM 1311 O O . PRO A 1 156 ? -18.814 -14.432 -3.045 1.00 96.88 156 PRO A O 1
ATOM 1314 N N . SER A 1 157 ? -17.561 -15.963 -1.999 1.00 96.00 157 SER A N 1
ATOM 1315 C CA . SER A 1 157 ? -18.230 -15.818 -0.701 1.00 96.00 157 SER A CA 1
ATOM 1316 C C . SER A 1 157 ? -18.216 -14.388 -0.140 1.00 96.00 157 SER A C 1
ATOM 1318 O O . SER A 1 157 ? -19.154 -14.004 0.557 1.00 96.00 157 SER A O 1
ATOM 1320 N N . LEU A 1 158 ? -17.176 -13.599 -0.434 1.00 96.00 158 LEU A N 1
ATOM 1321 C CA . LEU A 1 158 ? -17.077 -12.202 -0.018 1.00 96.00 158 LEU A CA 1
ATOM 1322 C C . LEU A 1 158 ? -18.047 -11.333 -0.828 1.00 96.00 158 LEU A C 1
ATOM 1324 O O . LEU A 1 158 ? -18.840 -10.591 -0.250 1.00 96.00 158 LEU A O 1
ATOM 1328 N N . ILE A 1 159 ? -18.020 -11.461 -2.159 1.00 98.06 159 ILE A N 1
ATOM 1329 C CA . ILE A 1 159 ? -18.880 -10.669 -3.046 1.00 98.06 159 ILE A CA 1
ATOM 1330 C C . ILE A 1 159 ? -20.353 -11.055 -2.888 1.00 98.06 159 ILE A C 1
ATOM 1332 O O . ILE A 1 159 ? -21.204 -10.169 -2.835 1.00 98.06 159 ILE A O 1
ATOM 1336 N N . ASP A 1 160 ? -20.668 -12.340 -2.721 1.00 98.12 160 ASP A N 1
ATOM 1337 C CA . ASP A 1 160 ? -22.041 -12.824 -2.563 1.00 98.12 160 ASP A CA 1
ATOM 1338 C C . ASP A 1 160 ? -22.707 -12.269 -1.295 1.00 98.12 160 ASP A C 1
ATOM 1340 O O . ASP A 1 160 ? -23.870 -11.859 -1.338 1.00 98.12 160 ASP A O 1
ATOM 1344 N N . ARG A 1 161 ? -21.969 -12.183 -0.177 1.00 97.94 161 ARG A N 1
ATOM 1345 C CA . ARG A 1 161 ? -22.472 -11.578 1.069 1.00 97.94 161 ARG A CA 1
ATOM 1346 C C . ARG A 1 161 ? -22.738 -10.077 0.923 1.00 97.94 161 ARG A C 1
ATOM 1348 O O . ARG A 1 161 ? -23.714 -9.570 1.471 1.00 97.94 161 ARG A O 1
ATOM 1355 N N . SER A 1 162 ? -21.939 -9.378 0.119 1.00 98.25 162 SER A N 1
ATOM 1356 C CA . SER A 1 162 ? -22.088 -7.939 -0.151 1.00 98.25 162 SER A CA 1
ATOM 1357 C C . SER A 1 162 ? -22.810 -7.623 -1.470 1.00 98.25 162 SER A C 1
ATOM 1359 O O . SER A 1 162 ? -22.820 -6.470 -1.913 1.00 98.25 162 SER A O 1
ATOM 1361 N N . LYS A 1 163 ? -23.462 -8.612 -2.099 1.00 98.19 163 LYS A N 1
ATOM 1362 C CA . LYS A 1 163 ? -23.976 -8.540 -3.479 1.00 98.19 163 LYS A CA 1
ATOM 1363 C C . LYS A 1 163 ? -24.868 -7.334 -3.740 1.00 98.19 163 LYS A C 1
ATOM 1365 O O . LYS A 1 163 ? -24.742 -6.675 -4.767 1.00 98.19 163 LYS A O 1
ATOM 1370 N N . THR A 1 164 ? -25.756 -7.011 -2.804 1.00 98.56 164 THR A N 1
ATOM 1371 C CA . THR A 1 164 ? -26.654 -5.855 -2.932 1.00 98.56 164 THR A CA 1
ATOM 1372 C C . THR A 1 164 ? -25.881 -4.540 -3.037 1.00 98.56 164 THR A C 1
ATOM 1374 O O . THR A 1 164 ? -26.234 -3.689 -3.851 1.00 98.56 164 THR A O 1
ATOM 1377 N N . ALA A 1 165 ? -24.834 -4.356 -2.229 1.00 98.44 165 ALA A N 1
ATOM 1378 C CA . ALA A 1 165 ? -24.021 -3.144 -2.255 1.00 98.44 165 ALA A CA 1
ATOM 1379 C C . ALA A 1 165 ? -23.136 -3.093 -3.511 1.00 98.44 165 ALA A C 1
ATOM 1381 O O . ALA A 1 165 ? -23.063 -2.054 -4.165 1.00 98.44 165 ALA A O 1
ATOM 1382 N N . VAL A 1 166 ? -22.561 -4.234 -3.901 1.00 98.62 166 VAL A N 1
ATOM 1383 C CA . VAL A 1 166 ? -21.763 -4.379 -5.128 1.00 98.62 166 VAL A CA 1
ATOM 1384 C C . VAL A 1 166 ? -22.590 -4.034 -6.370 1.00 98.62 166 VAL A C 1
ATOM 1386 O O . VAL A 1 166 ? -22.173 -3.210 -7.178 1.00 98.62 166 VAL A O 1
ATOM 1389 N N . LEU A 1 167 ? -23.807 -4.572 -6.498 1.00 98.56 167 LEU 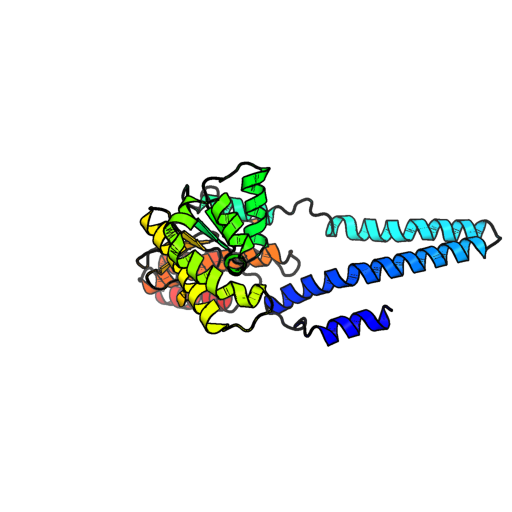A N 1
ATOM 1390 C CA . LEU A 1 167 ? -24.694 -4.273 -7.629 1.00 98.56 167 LEU A CA 1
ATOM 1391 C C . LEU A 1 167 ? -25.116 -2.799 -7.678 1.00 98.56 167 LEU A C 1
ATOM 1393 O O . LEU A 1 167 ? -25.230 -2.230 -8.762 1.00 98.56 167 LEU A O 1
ATOM 1397 N N . LYS A 1 168 ? -25.338 -2.159 -6.523 1.00 98.62 168 LYS A N 1
ATOM 1398 C CA . LYS A 1 168 ? -25.627 -0.717 -6.469 1.00 98.62 168 LYS A CA 1
ATOM 1399 C C . LYS A 1 168 ? -24.458 0.110 -6.994 1.00 98.62 168 LYS A C 1
ATOM 1401 O O . LYS A 1 168 ? -24.687 1.021 -7.784 1.00 98.62 168 LYS A O 1
ATOM 1406 N N . PHE A 1 169 ? -23.230 -0.226 -6.601 1.00 98.62 169 PHE A N 1
ATOM 1407 C CA . PHE A 1 169 ? -22.042 0.437 -7.128 1.00 98.62 169 PHE A CA 1
ATOM 1408 C C . PHE A 1 169 ? -21.863 0.188 -8.631 1.00 98.62 169 PHE A C 1
ATOM 1410 O O . PHE A 1 169 ? -21.694 1.148 -9.378 1.00 98.62 169 PHE A O 1
ATOM 1417 N N . LEU A 1 170 ? -21.990 -1.060 -9.096 1.00 98.44 170 LEU A N 1
ATOM 1418 C CA . LEU A 1 170 ? -21.885 -1.396 -10.521 1.00 98.44 170 LEU A CA 1
ATOM 1419 C C . LEU A 1 170 ? -22.896 -0.614 -11.373 1.00 98.44 170 LEU A C 1
ATOM 1421 O O . LEU A 1 170 ? -22.543 -0.071 -12.415 1.00 98.44 170 LEU A O 1
ATOM 1425 N N . ASN A 1 171 ? -24.141 -0.487 -10.908 1.00 98.25 171 ASN A N 1
ATOM 1426 C CA . ASN A 1 171 ? -25.147 0.330 -11.586 1.00 98.25 171 ASN A CA 1
ATOM 1427 C C . ASN A 1 171 ? -24.797 1.825 -11.575 1.00 98.25 171 ASN A C 1
ATOM 1429 O O . ASN A 1 171 ? -25.055 2.511 -12.561 1.00 98.25 171 ASN A O 1
ATOM 1433 N N . ALA A 1 172 ? -24.214 2.326 -10.482 1.00 98.12 172 ALA A N 1
ATOM 1434 C CA . ALA A 1 172 ? -23.815 3.724 -10.358 1.00 98.12 172 ALA A CA 1
ATOM 1435 C C . ALA A 1 172 ? -22.625 4.083 -11.259 1.00 98.12 172 ALA A C 1
ATOM 1437 O O . ALA A 1 172 ? -22.628 5.157 -11.852 1.00 98.12 172 ALA A O 1
ATOM 1438 N N . VAL A 1 173 ? -21.622 3.205 -11.371 1.00 97.88 173 VAL A N 1
ATOM 1439 C CA . VAL A 1 173 ? -20.394 3.459 -12.147 1.00 97.88 173 VAL A CA 1
ATOM 1440 C C . VAL A 1 173 ? -20.572 3.194 -13.645 1.00 97.88 173 VAL A C 1
ATOM 1442 O O . VAL A 1 173 ? -19.856 3.766 -14.463 1.00 97.88 173 VAL A O 1
ATOM 1445 N N . LYS A 1 174 ? -21.566 2.384 -14.031 1.00 97.62 174 LYS A N 1
ATOM 1446 C CA . LYS A 1 174 ? -21.821 2.012 -15.428 1.00 97.62 174 LYS A CA 1
ATOM 1447 C C . LYS A 1 174 ? -21.934 3.205 -16.396 1.00 97.62 174 LYS A C 1
ATOM 1449 O O . LYS A 1 174 ? -21.354 3.102 -17.474 1.00 97.62 174 LYS A O 1
ATOM 1454 N N . PRO A 1 175 ? -22.636 4.318 -16.098 1.00 97.44 175 PRO A N 1
ATOM 1455 C CA . PRO A 1 175 ? -22.668 5.469 -17.000 1.00 97.44 175 PRO A CA 1
ATOM 1456 C C . PRO A 1 175 ? -21.280 6.086 -17.214 1.00 97.44 175 PRO A C 1
ATOM 1458 O O . PRO A 1 175 ? -20.925 6.374 -18.350 1.00 97.44 175 PRO A O 1
ATOM 1461 N N . PHE A 1 176 ? -20.468 6.201 -16.154 1.00 96.75 176 PHE A N 1
ATOM 1462 C CA . PHE A 1 176 ? -19.090 6.696 -16.247 1.00 96.75 176 PHE A CA 1
ATOM 1463 C C . PHE A 1 176 ? -18.226 5.806 -17.152 1.00 96.75 176 PHE A C 1
ATOM 1465 O O . PHE A 1 176 ? -17.537 6.315 -18.026 1.00 96.75 176 PHE A O 1
ATOM 1472 N N . GLU A 1 177 ? -18.303 4.482 -16.997 1.00 95.81 177 GLU A N 1
ATOM 1473 C CA . GLU A 1 177 ? -17.527 3.541 -17.823 1.00 95.81 177 GLU A CA 1
ATOM 1474 C C . GLU A 1 177 ? -17.984 3.483 -19.294 1.00 95.81 177 GLU A C 1
ATOM 1476 O O . GLU A 1 177 ? -17.243 2.987 -20.136 1.00 95.81 177 GLU A O 1
ATOM 1481 N N . ASN A 1 178 ? -19.184 3.981 -19.614 1.00 96.75 178 ASN A N 1
ATOM 1482 C CA . ASN A 1 178 ? -19.726 4.034 -20.978 1.00 96.75 178 ASN A CA 1
ATOM 1483 C C . ASN A 1 178 ? -19.677 5.445 -21.594 1.00 96.75 178 ASN A C 1
ATOM 1485 O O . ASN A 1 178 ? -20.393 5.698 -22.564 1.00 96.75 178 ASN A O 1
ATOM 1489 N N . ASP A 1 179 ? -18.908 6.371 -21.012 1.00 97.06 179 ASP A N 1
ATOM 1490 C CA . ASP A 1 179 ? -18.821 7.773 -21.448 1.00 97.06 179 ASP A CA 1
ATOM 1491 C C . ASP A 1 179 ? -20.191 8.490 -21.501 1.00 97.06 179 ASP A C 1
ATOM 1493 O O . ASP A 1 179 ? -20.452 9.354 -22.343 1.00 97.06 179 ASP A O 1
ATOM 1497 N N . GLN A 1 180 ? -21.101 8.129 -20.591 1.00 97.69 180 GLN A N 1
ATOM 1498 C CA . GLN A 1 180 ? -22.431 8.726 -20.442 1.00 97.69 180 GLN A CA 1
ATOM 1499 C C . GLN A 1 180 ? -22.462 9.744 -19.290 1.00 97.69 180 GLN A C 1
ATOM 1501 O O . GLN A 1 180 ? -21.639 9.667 -18.376 1.00 97.69 180 GLN A O 1
ATOM 1506 N N . PRO A 1 181 ? -23.434 10.680 -19.265 1.00 97.81 181 PRO A N 1
ATOM 1507 C CA . PRO A 1 181 ? -23.623 11.576 -18.127 1.00 97.81 181 PRO A CA 1
ATOM 1508 C C . PRO A 1 181 ? -23.788 10.805 -16.811 1.00 97.81 181 PRO A C 1
ATOM 1510 O O . PRO A 1 181 ? -24.592 9.875 -16.722 1.00 97.81 181 PRO A O 1
ATOM 1513 N N . TYR A 1 182 ? -23.042 11.209 -15.783 1.00 97.56 182 TYR A N 1
ATOM 1514 C CA . TYR A 1 182 ? -23.001 10.539 -14.485 1.00 97.56 182 TYR A CA 1
ATOM 1515 C C . TYR A 1 182 ? -22.987 11.545 -13.327 1.00 97.56 182 TYR A C 1
ATOM 1517 O O . TYR A 1 182 ? -22.641 12.713 -13.500 1.00 97.56 182 TYR A O 1
ATOM 1525 N N . ASP A 1 183 ? -23.331 11.070 -12.130 1.00 97.75 183 ASP A N 1
ATOM 1526 C CA . ASP A 1 183 ? -23.192 11.817 -10.877 1.00 97.75 183 ASP A CA 1
ATOM 1527 C C . ASP A 1 183 ? -22.033 11.226 -10.060 1.00 97.75 183 ASP A C 1
ATOM 1529 O O . ASP A 1 183 ? -22.133 10.133 -9.496 1.00 97.75 183 ASP A O 1
ATOM 1533 N N . GLY A 1 184 ? -20.912 11.952 -10.005 1.00 96.88 184 GLY A N 1
ATOM 1534 C CA . GLY A 1 184 ? -19.714 11.516 -9.285 1.00 96.88 184 GLY A CA 1
ATOM 1535 C C . GLY A 1 184 ? -19.925 11.365 -7.776 1.00 96.88 184 GLY A C 1
ATOM 1536 O O . GLY A 1 184 ? -19.359 10.454 -7.174 1.00 96.88 184 GLY A O 1
ATOM 1537 N N . ASN A 1 185 ? -20.786 12.187 -7.168 1.00 97.88 185 ASN A N 1
ATOM 1538 C CA . ASN A 1 185 ? -21.102 12.075 -5.743 1.00 97.88 185 ASN A CA 1
ATOM 1539 C C . ASN A 1 185 ? -21.935 10.822 -5.476 1.00 97.88 185 ASN A C 1
ATOM 1541 O O . ASN A 1 185 ? -21.730 10.134 -4.476 1.00 97.88 185 ASN A O 1
ATOM 1545 N N . TYR A 1 186 ? -22.866 10.499 -6.375 1.00 98.00 186 TYR A N 1
ATOM 1546 C CA . TYR A 1 186 ? -23.628 9.259 -6.282 1.00 98.00 186 TYR A CA 1
ATOM 1547 C C . TYR A 1 186 ? -22.722 8.024 -6.393 1.00 98.00 186 TYR A C 1
ATOM 1549 O O . TYR A 1 186 ? -22.851 7.112 -5.573 1.00 98.00 186 TYR A O 1
ATOM 1557 N N . ILE A 1 187 ? -21.772 8.020 -7.339 1.00 98.19 187 ILE A N 1
ATOM 1558 C CA . ILE A 1 187 ? -20.777 6.944 -7.489 1.00 98.19 187 ILE A CA 1
ATOM 1559 C C . ILE A 1 187 ? -19.943 6.792 -6.216 1.00 98.19 187 ILE A C 1
ATOM 1561 O O . ILE A 1 187 ? -19.858 5.686 -5.685 1.00 98.19 187 ILE A O 1
ATOM 1565 N N . GLU A 1 188 ? -19.373 7.883 -5.696 1.00 97.00 188 GLU A N 1
ATOM 1566 C CA . GLU A 1 188 ? -18.555 7.857 -4.476 1.00 97.00 188 GLU A CA 1
ATOM 1567 C C . GLU A 1 188 ? -19.364 7.337 -3.276 1.00 97.00 188 GLU A C 1
ATOM 1569 O O . GLU A 1 188 ? -18.895 6.488 -2.520 1.00 97.00 188 GLU A O 1
ATOM 1574 N N . ASN A 1 189 ? -20.628 7.750 -3.140 1.00 97.75 189 ASN A N 1
ATOM 1575 C CA . ASN A 1 189 ? -21.507 7.248 -2.085 1.00 97.75 189 ASN A CA 1
ATOM 1576 C C . ASN A 1 189 ? -21.751 5.734 -2.191 1.00 97.75 189 ASN A C 1
ATOM 1578 O O . ASN A 1 189 ? -21.711 5.042 -1.170 1.00 97.75 189 ASN A O 1
ATOM 1582 N N . GLN A 1 190 ? -21.990 5.201 -3.397 1.00 98.38 190 GLN A N 1
ATOM 1583 C CA . GLN A 1 190 ? -22.158 3.753 -3.579 1.00 98.38 190 GLN A CA 1
ATOM 1584 C C . GLN A 1 190 ? -20.841 2.991 -3.398 1.00 98.38 190 GLN A C 1
ATOM 1586 O O . GLN A 1 190 ? -20.849 1.893 -2.847 1.00 98.38 190 GLN A O 1
ATOM 1591 N N . TYR A 1 191 ? -19.715 3.581 -3.795 1.00 98.12 191 TYR A N 1
ATOM 1592 C CA . TYR A 1 191 ? -18.377 3.026 -3.603 1.00 98.12 191 TYR A CA 1
ATOM 1593 C C . TYR A 1 191 ? -18.049 2.857 -2.114 1.00 98.12 191 TYR A C 1
ATOM 1595 O O . TYR A 1 191 ? -17.720 1.759 -1.664 1.00 98.12 191 TYR A O 1
ATOM 1603 N N . ILE A 1 192 ? -18.246 3.910 -1.317 1.00 97.50 192 ILE A N 1
ATOM 1604 C CA . ILE A 1 192 ? -18.052 3.860 0.136 1.00 97.50 192 ILE A CA 1
ATOM 1605 C C . ILE A 1 192 ? -19.037 2.883 0.788 1.00 97.50 192 ILE A C 1
ATOM 1607 O O . ILE A 1 192 ? -18.655 2.140 1.694 1.00 97.50 192 ILE A O 1
ATOM 1611 N N . ALA A 1 193 ? -20.296 2.838 0.341 1.00 97.81 193 ALA A N 1
ATOM 1612 C CA . ALA A 1 193 ? -21.277 1.879 0.854 1.00 97.81 193 ALA A CA 1
ATOM 1613 C C . ALA A 1 193 ? -20.882 0.421 0.559 1.00 97.81 193 ALA A C 1
ATOM 1615 O O . ALA A 1 193 ? -21.048 -0.444 1.419 1.00 97.81 193 ALA A O 1
ATOM 1616 N N . MET A 1 194 ? -20.329 0.153 -0.625 1.00 98.44 194 MET A N 1
ATOM 1617 C CA . MET A 1 194 ? -19.814 -1.160 -1.003 1.00 98.44 194 MET A CA 1
ATOM 1618 C C . MET A 1 194 ? -18.628 -1.571 -0.129 1.00 98.44 194 MET A C 1
ATOM 1620 O O . MET A 1 194 ? -18.657 -2.667 0.421 1.00 98.44 194 MET A O 1
ATOM 1624 N N . ILE A 1 195 ? -17.632 -0.700 0.066 1.00 98.00 195 ILE A N 1
ATOM 1625 C CA . ILE A 1 195 ? -16.473 -1.005 0.923 1.00 98.00 195 ILE A CA 1
ATOM 1626 C C . ILE A 1 195 ? -16.913 -1.305 2.357 1.00 98.00 195 ILE A C 1
ATOM 1628 O O . ILE A 1 195 ? -16.522 -2.329 2.912 1.00 98.00 195 ILE A O 1
ATOM 1632 N N . ASN A 1 196 ? -17.770 -0.461 2.942 1.00 97.75 196 ASN A N 1
ATOM 1633 C CA . ASN A 1 196 ? -18.298 -0.708 4.287 1.00 97.75 196 ASN A CA 1
ATOM 1634 C C . ASN A 1 196 ? -19.052 -2.047 4.359 1.00 97.75 196 ASN A C 1
ATOM 1636 O O . ASN A 1 196 ? -18.897 -2.779 5.329 1.00 97.75 196 ASN A O 1
ATOM 1640 N N . SER A 1 197 ? -19.814 -2.411 3.319 1.00 97.94 197 SER A N 1
ATOM 1641 C CA . SER A 1 197 ? -20.478 -3.716 3.262 1.00 97.94 197 SER A CA 1
ATOM 1642 C C . SER A 1 197 ? -19.484 -4.878 3.206 1.00 97.94 197 SER A C 1
ATOM 1644 O O . SER A 1 197 ? -19.718 -5.875 3.881 1.00 97.94 197 SER A O 1
ATOM 1646 N N . LEU A 1 198 ? -18.387 -4.768 2.449 1.00 98.00 198 LEU A N 1
ATOM 1647 C CA . LEU A 1 198 ? -17.345 -5.802 2.397 1.00 98.00 198 LEU A CA 1
ATOM 1648 C C . LEU A 1 198 ? -16.681 -5.986 3.768 1.00 98.00 198 LEU A C 1
ATOM 1650 O O . LEU A 1 198 ? -16.476 -7.117 4.207 1.00 98.00 198 LEU A O 1
ATOM 1654 N N . ILE A 1 199 ? -16.394 -4.883 4.464 1.00 97.62 199 ILE A N 1
ATOM 1655 C CA . ILE A 1 199 ? -15.834 -4.896 5.821 1.00 97.62 199 ILE A CA 1
ATOM 1656 C C . ILE A 1 199 ? -16.815 -5.552 6.801 1.00 97.62 199 ILE A C 1
ATOM 1658 O O . ILE A 1 199 ? -16.454 -6.512 7.482 1.00 97.62 199 ILE A O 1
ATOM 1662 N N . ASP A 1 200 ? -18.061 -5.077 6.845 1.00 97.12 200 ASP A N 1
ATOM 1663 C CA . ASP A 1 200 ? -19.078 -5.567 7.778 1.00 97.12 200 ASP A CA 1
ATOM 1664 C C . ASP A 1 200 ? -19.365 -7.057 7.586 1.00 97.12 200 ASP A C 1
ATOM 1666 O O . ASP A 1 200 ? -19.461 -7.801 8.562 1.00 97.12 200 ASP A O 1
ATOM 1670 N N . GLU A 1 201 ? -19.489 -7.517 6.340 1.00 97.12 201 GLU A N 1
ATOM 1671 C CA . GLU A 1 201 ? -19.740 -8.929 6.049 1.00 97.12 201 GLU A CA 1
ATOM 1672 C C . GLU A 1 201 ? -18.522 -9.813 6.347 1.00 97.12 201 GLU A C 1
ATOM 1674 O O . GLU A 1 201 ? -18.690 -10.942 6.813 1.00 97.12 201 GLU A O 1
ATOM 1679 N N . SER A 1 202 ? -17.300 -9.297 6.173 1.00 96.94 202 SER A N 1
ATOM 1680 C CA . SER A 1 202 ? -16.075 -9.996 6.587 1.00 96.94 202 SER A CA 1
ATOM 1681 C C . SER A 1 202 ? -16.064 -10.216 8.099 1.00 96.94 202 SER A C 1
ATOM 1683 O O . SER A 1 202 ? -15.957 -11.357 8.555 1.00 96.94 202 SER A O 1
ATOM 1685 N N . VAL A 1 203 ? -16.306 -9.154 8.875 1.00 96.06 203 VAL A N 1
ATOM 1686 C CA . VAL A 1 203 ? -16.372 -9.218 10.343 1.00 96.06 203 VAL A CA 1
ATOM 1687 C C . VAL A 1 203 ? -17.505 -10.136 10.814 1.00 96.06 203 VAL A C 1
ATOM 1689 O O . VAL A 1 203 ? -17.299 -10.955 11.707 1.00 96.06 203 VAL A O 1
ATOM 1692 N N . LYS A 1 204 ? -18.703 -10.051 10.215 1.00 95.94 204 LYS A N 1
ATOM 1693 C CA . LYS A 1 204 ? -19.836 -10.941 10.545 1.00 95.94 204 LYS A CA 1
ATOM 1694 C C . LYS A 1 204 ? -19.531 -12.409 10.265 1.00 95.94 204 LYS A C 1
ATOM 1696 O O . LYS A 1 204 ? -20.012 -13.270 10.995 1.00 95.94 204 LYS A O 1
ATOM 1701 N N . SER A 1 205 ? -18.737 -12.691 9.233 1.00 95.69 205 SER A N 1
ATOM 1702 C CA . SER A 1 205 ? -18.288 -14.049 8.911 1.00 95.69 205 SER A CA 1
ATOM 1703 C C . SER A 1 205 ? -17.153 -14.561 9.807 1.00 95.69 205 SER A C 1
ATOM 1705 O O . SER A 1 205 ? -16.709 -15.689 9.625 1.00 95.69 205 SER A O 1
ATOM 1707 N N . GLY A 1 206 ? -16.708 -13.763 10.784 1.00 95.25 206 GLY A N 1
ATOM 1708 C CA . GLY A 1 206 ? -15.655 -14.130 11.730 1.00 95.25 206 GLY A CA 1
ATOM 1709 C C . GLY A 1 206 ? -14.235 -13.870 11.230 1.00 95.25 206 GLY A C 1
ATOM 1710 O O . GLY A 1 206 ? -13.292 -14.282 11.895 1.00 95.25 206 GLY A O 1
ATOM 1711 N N . LYS A 1 207 ? -14.065 -13.190 10.089 1.00 96.50 207 LYS A N 1
ATOM 1712 C CA . LYS A 1 207 ? -12.746 -12.846 9.548 1.00 96.50 207 LYS A CA 1
ATOM 1713 C C . LYS A 1 207 ? -12.205 -11.576 10.185 1.00 96.50 207 LYS A C 1
ATOM 1715 O O . LYS A 1 207 ? -12.937 -10.600 10.372 1.00 96.50 207 LYS A O 1
ATOM 1720 N N . THR A 1 208 ? -10.900 -11.559 10.421 1.00 96.62 208 THR A N 1
ATOM 1721 C CA . THR A 1 208 ? -10.190 -10.348 10.831 1.00 96.62 208 THR A CA 1
ATOM 1722 C C . THR A 1 208 ? -9.854 -9.504 9.606 1.00 96.62 208 THR A C 1
ATOM 1724 O O . THR A 1 208 ? -9.419 -10.023 8.579 1.00 96.62 208 THR A O 1
ATOM 1727 N N . VAL A 1 209 ? -10.084 -8.194 9.707 1.00 97.56 209 VAL A N 1
ATOM 1728 C CA . VAL A 1 209 ? -9.837 -7.238 8.622 1.00 97.56 209 VAL A CA 1
ATOM 1729 C C . VAL A 1 209 ? -8.594 -6.414 8.945 1.00 97.56 209 VAL A C 1
ATOM 1731 O O . VAL A 1 209 ? -8.443 -5.940 10.070 1.00 97.56 209 VAL A O 1
ATOM 1734 N N . TYR A 1 210 ? -7.729 -6.214 7.957 1.00 97.50 210 TYR A N 1
ATOM 1735 C CA . TYR A 1 210 ? -6.517 -5.407 8.056 1.00 97.50 210 TYR A CA 1
ATOM 1736 C C . TYR A 1 210 ? -6.439 -4.375 6.931 1.00 97.50 210 TYR A C 1
ATOM 1738 O O . TYR A 1 210 ? -7.041 -4.545 5.871 1.00 97.50 210 TYR A O 1
ATOM 1746 N N . PHE A 1 211 ? -5.645 -3.329 7.143 1.00 96.88 211 PHE A N 1
ATOM 1747 C CA . PHE A 1 211 ? -5.336 -2.301 6.154 1.00 96.88 211 PHE A CA 1
ATOM 1748 C C . PHE A 1 211 ? -3.832 -2.032 6.114 1.00 96.88 211 PHE A C 1
ATOM 1750 O O . PHE A 1 211 ? -3.203 -1.876 7.158 1.00 96.88 211 PHE A O 1
ATOM 1757 N N . THR A 1 212 ? -3.245 -1.895 4.927 1.00 95.06 212 THR A N 1
ATOM 1758 C CA . THR A 1 212 ? -1.839 -1.456 4.772 1.00 95.06 212 THR A CA 1
ATOM 1759 C C . THR A 1 212 ? -1.701 0.074 4.724 1.00 95.06 212 THR A C 1
ATOM 1761 O O . THR A 1 212 ? -0.725 0.610 4.206 1.00 95.06 212 THR A O 1
ATOM 1764 N N . TYR A 1 213 ? -2.720 0.786 5.204 1.00 93.12 213 TYR A N 1
ATOM 1765 C CA . TYR A 1 213 ? -2.855 2.242 5.221 1.00 93.12 213 TYR A CA 1
ATOM 1766 C C . TYR A 1 213 ? -3.908 2.633 6.268 1.00 93.12 213 TYR A C 1
ATOM 1768 O O . TYR A 1 213 ? -4.626 1.768 6.766 1.00 93.12 213 TYR A O 1
ATOM 1776 N N . ILE A 1 214 ? -4.023 3.922 6.596 1.00 91.81 214 ILE A N 1
ATOM 1777 C CA . ILE A 1 214 ? -5.093 4.439 7.463 1.00 91.81 214 ILE A CA 1
ATOM 1778 C C . ILE A 1 214 ? -6.313 4.771 6.590 1.00 91.81 214 ILE A C 1
ATOM 1780 O O . ILE A 1 214 ? -6.231 5.698 5.778 1.00 91.81 214 ILE A O 1
ATOM 1784 N N . PRO A 1 215 ? -7.448 4.059 6.718 1.00 93.38 215 PRO A N 1
ATOM 1785 C CA . PRO A 1 215 ? -8.620 4.334 5.895 1.00 93.38 215 PRO A CA 1
ATOM 1786 C C . PRO A 1 215 ? -9.306 5.645 6.277 1.00 93.38 215 PRO A C 1
ATOM 1788 O O . PRO A 1 215 ? -9.221 6.117 7.411 1.00 93.38 215 PRO A O 1
ATOM 1791 N N . ALA A 1 216 ? -10.043 6.220 5.327 1.00 92.19 216 ALA A N 1
ATOM 1792 C CA . ALA A 1 216 ? -10.854 7.401 5.583 1.00 92.19 216 ALA A CA 1
ATOM 1793 C C . ALA A 1 216 ? -11.953 7.109 6.624 1.00 92.19 216 ALA A C 1
ATOM 1795 O O . ALA A 1 216 ? -12.492 6.003 6.706 1.00 92.19 216 ALA A O 1
ATOM 1796 N N . SER A 1 217 ? -12.339 8.122 7.402 1.00 89.69 217 SER A N 1
ATOM 1797 C CA . SER A 1 217 ? -13.311 7.974 8.497 1.00 89.69 217 SER A CA 1
ATOM 1798 C C . SER A 1 217 ? -14.681 7.450 8.044 1.00 89.69 217 SER A C 1
ATOM 1800 O O . SER A 1 217 ? -15.366 6.761 8.794 1.00 89.69 217 SER A O 1
ATOM 1802 N N . ASN A 1 218 ? -15.072 7.710 6.794 1.00 92.00 218 ASN A N 1
ATOM 1803 C CA . ASN A 1 218 ? -16.311 7.205 6.197 1.00 92.00 218 ASN A CA 1
ATOM 1804 C C . ASN A 1 218 ? -16.278 5.700 5.846 1.00 92.00 218 ASN A C 1
ATOM 1806 O O . ASN A 1 218 ? -17.342 5.147 5.545 1.00 92.00 218 ASN A O 1
ATOM 1810 N N . ILE A 1 219 ? -15.104 5.059 5.908 1.00 92.12 219 ILE A N 1
ATOM 1811 C CA . ILE A 1 219 ? -14.857 3.613 5.751 1.00 92.12 219 ILE A CA 1
ATOM 1812 C C . ILE A 1 219 ? -14.704 2.920 7.124 1.00 92.12 219 ILE A C 1
ATOM 1814 O O . ILE A 1 219 ? -14.983 1.733 7.251 1.00 92.12 219 ILE A O 1
ATOM 1818 N N . LEU A 1 220 ? -14.339 3.660 8.179 1.00 85.81 220 LEU A N 1
ATOM 1819 C CA . LEU A 1 220 ? -14.153 3.150 9.552 1.00 85.81 220 LEU A CA 1
ATOM 1820 C C . LEU A 1 220 ? -15.364 3.376 10.479 1.00 85.81 220 LEU A C 1
ATOM 1822 O O . LEU A 1 220 ? -15.212 3.421 11.692 1.00 85.81 220 LEU A O 1
ATOM 1826 N N . ARG A 1 221 ? -16.579 3.544 9.942 1.00 81.12 221 ARG A N 1
ATOM 1827 C CA . ARG A 1 221 ? -17.730 4.134 10.668 1.00 81.12 221 ARG A CA 1
ATOM 1828 C C . ARG A 1 221 ? -17.964 3.609 12.091 1.00 81.12 221 ARG A C 1
ATOM 1830 O O . ARG A 1 221 ? -18.193 4.404 12.994 1.00 81.12 221 ARG A O 1
ATOM 1837 N N . ASN A 1 222 ? -17.940 2.288 12.262 1.00 86.62 222 ASN A N 1
ATOM 1838 C CA . ASN A 1 222 ? -18.266 1.606 13.520 1.00 86.62 222 ASN A CA 1
ATOM 1839 C C . ASN A 1 222 ? -17.050 0.919 14.153 1.00 86.62 222 ASN A C 1
ATOM 1841 O O . ASN A 1 222 ? -17.211 0.066 15.026 1.00 86.62 222 ASN A O 1
ATOM 1845 N N . TYR A 1 223 ? -15.851 1.231 1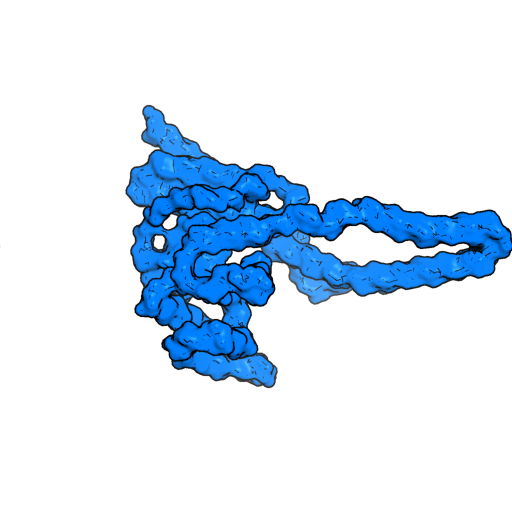3.670 1.00 93.31 223 TYR A N 1
ATOM 1846 C CA . TYR A 1 223 ? -14.648 0.491 14.002 1.00 93.31 223 TYR A CA 1
ATOM 1847 C C . TYR A 1 223 ? -13.508 1.434 14.357 1.00 93.31 223 TYR A C 1
ATOM 1849 O O . TYR A 1 223 ? -13.419 2.569 13.898 1.00 93.31 223 TYR A O 1
ATOM 1857 N N . SER A 1 224 ? -12.607 0.921 15.177 1.00 91.75 224 SER A N 1
ATOM 1858 C CA . SER A 1 224 ? -11.291 1.494 15.402 1.00 91.75 224 SER A CA 1
ATOM 1859 C C . SER A 1 224 ? -10.253 0.702 14.612 1.00 91.75 224 SER A C 1
ATOM 1861 O O . SER A 1 224 ? -10.539 -0.360 14.056 1.00 91.75 224 SER A O 1
ATOM 1863 N N . ILE A 1 225 ? -9.037 1.231 14.556 1.00 93.19 225 ILE A N 1
ATOM 1864 C CA . ILE A 1 225 ? -7.886 0.504 14.037 1.00 93.19 225 ILE A CA 1
ATOM 1865 C C . ILE A 1 225 ? -6.819 0.396 15.117 1.00 93.19 225 ILE A C 1
ATOM 1867 O O . ILE A 1 225 ? -6.517 1.356 15.825 1.00 93.19 225 ILE A O 1
ATOM 1871 N N . GLU A 1 226 ? -6.240 -0.788 15.220 1.00 93.94 226 GLU A N 1
ATOM 1872 C CA . GLU A 1 226 ? -5.063 -1.071 16.012 1.00 93.94 226 GLU A CA 1
ATOM 1873 C C . GLU A 1 226 ? -3.833 -1.112 15.086 1.00 93.94 226 GLU A C 1
ATOM 1875 O O . GLU A 1 226 ? -3.810 -1.905 14.145 1.00 93.94 226 GLU A O 1
ATOM 1880 N N . PRO A 1 227 ? -2.775 -0.335 15.362 1.00 93.62 227 PRO A N 1
ATOM 1881 C CA . PRO A 1 227 ? -1.499 -0.493 14.674 1.00 93.62 227 PRO A CA 1
ATOM 1882 C C . PRO A 1 227 ? -0.819 -1.814 15.064 1.00 93.62 227 PRO A C 1
ATOM 1884 O O . PRO A 1 227 ? -0.452 -2.004 16.227 1.00 93.62 227 PRO A O 1
ATOM 1887 N N . VAL A 1 228 ? -0.616 -2.714 14.099 1.00 93.19 228 VAL A N 1
ATOM 1888 C CA . VAL A 1 228 ? 0.176 -3.954 14.226 1.00 93.19 228 VAL A CA 1
ATOM 1889 C C . VAL A 1 228 ? 1.421 -3.860 13.337 1.00 93.19 228 VAL A C 1
ATOM 1891 O O . VAL A 1 228 ? 1.595 -2.899 12.593 1.00 93.19 228 VAL A O 1
ATOM 1894 N N . ILE A 1 229 ? 2.355 -4.809 13.420 1.00 90.00 229 ILE A N 1
ATOM 1895 C CA . ILE A 1 229 ? 3.553 -4.741 12.571 1.00 90.00 229 ILE A CA 1
ATOM 1896 C C . ILE A 1 229 ? 3.154 -4.969 11.111 1.00 90.00 229 ILE A C 1
ATOM 1898 O O . ILE A 1 229 ? 2.609 -6.010 10.768 1.00 90.00 229 ILE A O 1
ATOM 1902 N N . GLY A 1 230 ? 3.412 -3.977 10.257 1.00 89.81 230 GLY A N 1
ATOM 1903 C CA . GLY A 1 230 ? 3.162 -4.071 8.817 1.00 89.81 230 GLY A CA 1
ATOM 1904 C C . GLY A 1 230 ? 1.705 -3.878 8.385 1.00 89.81 230 GLY A C 1
ATOM 1905 O O . GLY A 1 230 ? 1.444 -3.967 7.188 1.00 89.81 230 GLY A O 1
ATOM 1906 N N . ALA A 1 231 ? 0.771 -3.574 9.294 1.00 95.12 231 ALA A N 1
ATOM 1907 C CA . ALA A 1 231 ? -0.627 -3.283 8.964 1.00 95.12 231 ALA A CA 1
ATOM 1908 C C . ALA A 1 231 ? -1.368 -2.576 10.111 1.00 95.12 231 ALA A C 1
ATOM 1910 O O . ALA A 1 231 ? -0.879 -2.476 11.231 1.00 95.12 231 ALA A O 1
ATOM 1911 N N . TYR A 1 232 ? -2.601 -2.163 9.848 1.00 95.31 232 TYR A N 1
ATOM 1912 C CA . TYR A 1 232 ? -3.585 -1.777 10.849 1.00 95.31 232 TYR A CA 1
ATOM 1913 C C . TYR A 1 232 ? -4.680 -2.839 10.928 1.00 95.31 232 TYR A C 1
ATOM 1915 O O . TYR A 1 232 ? -5.343 -3.109 9.930 1.00 95.31 232 TYR A O 1
ATOM 1923 N N . LYS A 1 233 ? -4.891 -3.432 12.101 1.00 96.19 233 LYS A N 1
ATOM 1924 C CA . LYS A 1 233 ? -5.973 -4.383 12.371 1.00 96.19 233 LYS A CA 1
ATOM 1925 C C . LYS A 1 233 ? -7.257 -3.627 12.703 1.00 96.19 233 LYS A C 1
ATOM 1927 O O . LYS A 1 233 ? -7.251 -2.746 13.553 1.00 96.19 233 LYS A O 1
ATOM 1932 N N . LEU A 1 234 ? -8.368 -3.977 12.068 1.00 95.81 234 LEU A N 1
ATOM 1933 C CA . LEU A 1 234 ? -9.684 -3.442 12.406 1.00 95.81 234 LEU A CA 1
ATOM 1934 C C . LEU A 1 234 ? -10.149 -4.007 13.756 1.00 95.81 234 LEU A C 1
ATOM 1936 O O . LEU A 1 234 ? -10.136 -5.221 13.970 1.00 95.81 234 LEU A O 1
ATOM 1940 N N . THR A 1 235 ? -10.606 -3.141 14.655 1.00 93.94 235 THR A N 1
ATOM 1941 C CA . THR A 1 235 ? -11.136 -3.515 15.971 1.00 93.94 235 THR A CA 1
ATOM 1942 C C . THR A 1 235 ? -12.487 -2.846 16.218 1.00 93.94 235 THR A C 1
ATOM 1944 O O . THR A 1 235 ? -12.832 -1.845 15.596 1.00 93.94 235 THR A O 1
ATOM 1947 N N . ARG A 1 236 ? -13.304 -3.400 17.120 1.00 89.12 236 ARG A N 1
ATOM 1948 C CA . ARG A 1 236 ? -14.564 -2.747 17.534 1.00 89.12 236 ARG A CA 1
ATOM 1949 C C . ARG A 1 236 ? -14.333 -1.665 18.573 1.00 89.12 236 ARG A C 1
ATOM 1951 O O . ARG A 1 236 ? -14.980 -0.626 18.545 1.00 89.12 236 ARG A O 1
ATOM 1958 N N . GLU A 1 237 ? -13.397 -1.926 19.470 1.00 86.19 237 GLU A N 1
ATOM 1959 C CA . GLU A 1 237 ? -13.000 -1.007 20.520 1.00 86.19 237 GLU A CA 1
ATOM 1960 C C . GLU A 1 237 ? -11.516 -0.687 20.369 1.00 86.19 237 GLU A C 1
ATOM 1962 O O . GLU A 1 237 ? -10.762 -1.499 19.815 1.00 86.19 237 GLU A O 1
ATOM 1967 N N . PRO A 1 238 ? -11.071 0.482 20.841 1.00 83.06 238 PRO A N 1
ATOM 1968 C CA . PRO A 1 238 ? -9.657 0.785 20.883 1.00 83.06 238 PRO A CA 1
ATOM 1969 C C . PRO A 1 238 ? -8.974 -0.225 21.820 1.00 83.06 238 PRO A C 1
ATOM 1971 O O . PRO A 1 238 ? -9.265 -0.290 23.014 1.00 83.06 238 PRO A O 1
ATOM 1974 N N . THR A 1 239 ? -8.103 -1.067 21.268 1.00 84.94 239 THR A N 1
ATOM 1975 C CA . THR A 1 239 ? -7.355 -2.093 22.008 1.00 84.94 239 THR A CA 1
ATOM 1976 C C . THR A 1 239 ? -5.959 -2.235 21.425 1.00 84.94 239 THR A C 1
ATOM 1978 O O . THR A 1 239 ? -5.758 -1.974 20.242 1.00 84.94 239 THR A O 1
ATOM 1981 N N . LEU A 1 240 ? -5.004 -2.680 22.247 1.00 90.69 240 LEU A N 1
ATOM 1982 C CA . LEU A 1 240 ? -3.683 -3.090 21.775 1.00 90.69 240 LEU A CA 1
ATOM 1983 C C . LEU A 1 240 ? -3.402 -4.546 22.142 1.00 90.69 240 LEU A C 1
ATOM 1985 O O . LEU A 1 240 ? -3.126 -4.874 23.297 1.00 90.69 240 LEU A O 1
ATOM 1989 N N . THR A 1 241 ? -3.410 -5.397 21.131 1.00 90.00 241 THR A N 1
ATOM 1990 C CA . THR A 1 241 ? -2.847 -6.739 21.124 1.00 90.00 241 THR A CA 1
ATOM 1991 C C . THR A 1 241 ? -1.339 -6.667 21.360 1.00 90.00 241 THR A C 1
ATOM 1993 O O . THR A 1 241 ? -0.641 -5.820 20.799 1.00 90.00 241 THR A O 1
ATOM 1996 N N . LYS A 1 242 ? -0.792 -7.540 22.209 1.00 88.19 242 LYS A N 1
ATOM 1997 C CA . LYS A 1 242 ? 0.662 -7.633 22.401 1.00 88.19 242 LYS A CA 1
ATOM 1998 C C . LYS A 1 242 ? 1.308 -8.127 21.103 1.00 88.19 242 LYS A C 1
ATOM 2000 O O . LYS A 1 242 ? 0.879 -9.136 20.561 1.00 88.19 242 LYS A O 1
ATOM 2005 N N . ILE A 1 243 ? 2.350 -7.437 20.645 1.00 88.31 243 ILE A N 1
ATOM 2006 C CA . ILE A 1 243 ? 3.137 -7.877 19.490 1.00 88.31 243 ILE A CA 1
ATOM 2007 C C . ILE A 1 243 ? 4.166 -8.897 19.964 1.00 88.31 243 ILE A C 1
ATOM 2009 O O . ILE A 1 243 ? 4.972 -8.597 20.852 1.00 88.31 243 ILE A O 1
ATOM 2013 N N . ASP A 1 244 ? 4.133 -10.070 19.347 1.00 88.62 244 ASP A N 1
ATOM 2014 C CA . ASP A 1 244 ? 5.265 -10.980 19.315 1.00 88.62 244 ASP A CA 1
ATOM 2015 C C . ASP A 1 244 ? 6.137 -10.624 18.109 1.00 88.62 244 ASP A C 1
ATOM 2017 O O . ASP A 1 244 ? 5.626 -10.488 17.004 1.00 88.62 244 ASP A O 1
ATOM 2021 N N . TYR A 1 245 ? 7.427 -10.387 18.341 1.00 89.88 245 TYR A N 1
ATOM 2022 C CA . TYR A 1 245 ? 8.371 -10.033 17.275 1.00 89.88 245 TYR A CA 1
ATOM 2023 C C . TYR A 1 245 ? 9.104 -11.268 16.736 1.00 89.88 245 TYR A C 1
ATOM 2025 O O . TYR A 1 245 ? 9.953 -11.128 15.858 1.00 89.88 245 TYR A O 1
ATOM 2033 N N . GLU A 1 246 ? 8.815 -12.464 17.256 1.00 91.88 246 GLU A N 1
ATOM 2034 C CA . GLU A 1 246 ? 9.384 -13.701 16.734 1.00 91.88 246 GLU A CA 1
ATOM 2035 C C . GLU A 1 246 ? 9.045 -13.872 15.242 1.00 91.88 246 GLU A C 1
ATOM 2037 O O . GLU A 1 246 ? 7.904 -13.713 14.818 1.00 91.88 246 GLU A O 1
ATOM 2042 N N . GLY A 1 247 ? 10.068 -14.147 14.429 1.00 90.50 247 GLY A N 1
ATOM 2043 C CA . GLY A 1 247 ? 9.935 -14.341 12.982 1.00 90.50 247 GLY A CA 1
ATOM 2044 C C . GLY A 1 247 ? 9.909 -13.064 12.133 1.00 90.50 247 GLY A C 1
ATOM 2045 O O . GLY A 1 247 ? 10.105 -13.166 10.925 1.00 90.50 247 GLY A O 1
ATOM 2046 N N . PHE A 1 248 ? 9.733 -11.878 12.724 1.00 93.50 248 PHE A N 1
ATOM 2047 C CA . PHE A 1 248 ? 9.763 -10.621 11.970 1.00 93.50 248 PHE A CA 1
ATOM 2048 C C . PHE A 1 248 ? 11.190 -10.234 11.564 1.00 93.50 248 PHE A C 1
ATOM 2050 O O . PHE A 1 248 ? 12.069 -10.093 12.418 1.00 93.50 248 PHE A O 1
ATOM 2057 N N . ASP A 1 249 ? 11.394 -9.963 10.274 1.00 92.88 249 ASP A N 1
ATOM 2058 C CA . ASP A 1 249 ? 12.640 -9.398 9.749 1.00 92.88 249 ASP A CA 1
ATOM 2059 C C . ASP A 1 249 ? 12.461 -7.902 9.470 1.00 92.88 249 ASP A C 1
ATOM 2061 O O . ASP A 1 249 ? 11.790 -7.494 8.518 1.00 92.88 249 ASP A O 1
ATOM 2065 N N . LEU A 1 250 ? 13.016 -7.072 10.354 1.00 92.56 250 LEU A N 1
ATOM 2066 C CA . LEU A 1 250 ? 12.868 -5.617 10.309 1.00 92.56 250 LEU A CA 1
ATOM 2067 C C . LEU A 1 250 ? 14.182 -4.877 10.051 1.00 92.56 250 LEU A C 1
ATOM 2069 O O . LEU A 1 250 ? 14.166 -3.650 9.979 1.00 92.56 250 LEU A O 1
ATOM 2073 N N . GLU A 1 251 ? 15.312 -5.581 9.973 1.00 91.56 251 GLU A N 1
ATOM 2074 C CA . GLU A 1 251 ? 16.631 -4.945 10.046 1.00 91.56 251 GLU A CA 1
ATOM 2075 C C . GLU A 1 251 ? 16.922 -4.078 8.821 1.00 91.56 251 GLU A C 1
ATOM 2077 O O . GLU A 1 251 ? 17.334 -2.930 8.965 1.00 91.56 251 GLU A O 1
ATOM 2082 N N . ASP A 1 252 ? 16.556 -4.567 7.638 1.00 90.69 252 ASP A N 1
ATOM 2083 C CA . ASP A 1 252 ? 16.702 -3.856 6.364 1.00 90.69 252 ASP A CA 1
ATOM 2084 C C . ASP A 1 252 ? 15.828 -2.591 6.252 1.00 90.69 252 ASP A C 1
ATOM 2086 O O . ASP A 1 252 ? 16.008 -1.773 5.348 1.00 90.69 252 ASP A O 1
ATOM 2090 N N . TYR A 1 253 ? 14.885 -2.401 7.180 1.00 92.19 253 TYR A N 1
ATOM 2091 C CA . TYR A 1 253 ? 14.053 -1.200 7.274 1.00 92.19 253 TYR A CA 1
ATOM 2092 C C . TYR A 1 253 ? 14.519 -0.222 8.343 1.00 92.19 253 TYR A C 1
ATOM 2094 O O . TYR A 1 253 ? 13.933 0.856 8.466 1.00 92.19 253 TYR A O 1
ATOM 2102 N N . LYS A 1 254 ? 15.532 -0.560 9.138 1.00 91.31 254 LYS A N 1
ATOM 2103 C CA . LYS A 1 254 ? 16.087 0.358 10.131 1.00 91.31 254 LYS A CA 1
ATOM 2104 C C . LYS A 1 254 ? 17.223 1.161 9.527 1.00 91.31 254 LYS A C 1
ATOM 2106 O O . LYS A 1 254 ? 17.933 0.704 8.641 1.00 91.31 254 LYS A O 1
ATOM 2111 N N . HIS A 1 255 ? 17.400 2.378 10.032 1.00 85.88 255 HIS A N 1
ATOM 2112 C CA . HIS A 1 255 ? 18.525 3.253 9.694 1.00 85.88 255 HIS A CA 1
ATOM 2113 C C . HIS A 1 255 ? 18.705 3.498 8.187 1.00 85.88 255 HIS A C 1
ATOM 2115 O O . HIS A 1 255 ? 19.811 3.779 7.724 1.00 85.88 255 HIS A O 1
ATOM 2121 N N . VAL A 1 256 ? 17.599 3.431 7.441 1.00 87.50 256 VAL A N 1
ATOM 2122 C CA . VAL A 1 256 ? 17.538 3.726 6.009 1.00 87.50 256 VAL A CA 1
ATOM 2123 C C . VAL A 1 256 ? 18.039 5.156 5.761 1.00 87.50 256 VAL A C 1
ATOM 2125 O O . VAL A 1 256 ? 18.086 5.992 6.659 1.00 87.50 256 VAL A O 1
ATOM 2128 N N . SER A 1 257 ? 18.456 5.459 4.543 1.00 83.56 257 SER A N 1
ATOM 2129 C CA . SER A 1 257 ? 19.028 6.733 4.125 1.00 83.56 257 SER A CA 1
ATOM 2130 C C . SER A 1 257 ? 18.338 7.281 2.873 1.00 83.56 257 SER A C 1
ATOM 2132 O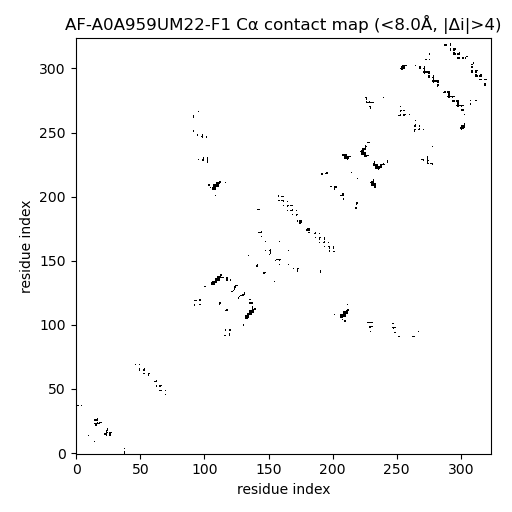 O . SER A 1 257 ? 17.547 6.616 2.209 1.00 83.56 257 SER A O 1
ATOM 2134 N N . HIS A 1 258 ? 18.681 8.515 2.497 1.00 77.81 258 HIS A N 1
ATOM 2135 C CA . HIS A 1 258 ? 18.178 9.140 1.267 1.00 77.81 258 HIS A CA 1
ATOM 2136 C C . HIS A 1 258 ? 18.617 8.411 -0.010 1.00 77.81 258 HIS A C 1
ATOM 2138 O O . HIS A 1 258 ? 17.980 8.569 -1.049 1.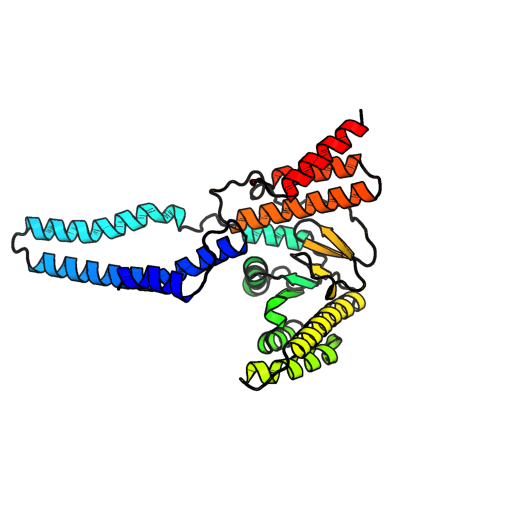00 77.81 258 HIS A O 1
ATOM 2144 N N . ASN A 1 259 ? 19.703 7.639 0.059 1.00 79.69 259 ASN A N 1
ATOM 2145 C CA . ASN A 1 259 ? 20.244 6.921 -1.091 1.00 79.69 259 ASN A CA 1
ATOM 2146 C C . ASN A 1 259 ? 19.558 5.570 -1.314 1.00 79.69 259 ASN A C 1
ATOM 2148 O O . ASN A 1 259 ? 19.716 4.986 -2.385 1.00 79.69 259 ASN A O 1
ATOM 2152 N N . ASP A 1 260 ? 18.807 5.081 -0.326 1.00 84.31 260 ASP A N 1
ATOM 2153 C CA . ASP A 1 260 ? 18.107 3.808 -0.431 1.00 84.31 260 ASP A CA 1
ATOM 2154 C C . ASP A 1 260 ? 16.893 3.913 -1.349 1.00 84.31 260 ASP A C 1
ATOM 2156 O O . ASP A 1 260 ? 16.348 5.008 -1.525 1.00 84.31 260 ASP A O 1
ATOM 2160 N N . PRO A 1 261 ? 16.437 2.803 -1.951 1.00 83.50 261 PRO A N 1
ATOM 2161 C CA . PRO A 1 261 ? 15.306 2.837 -2.864 1.00 83.50 261 PRO A CA 1
ATOM 2162 C C . PRO A 1 261 ? 14.041 3.386 -2.198 1.00 83.50 261 PRO A C 1
ATOM 2164 O O . PRO A 1 261 ? 13.763 3.108 -1.031 1.00 83.50 261 PRO A O 1
ATOM 2167 N N . PHE A 1 262 ? 13.236 4.111 -2.979 1.00 82.31 262 PHE A N 1
ATOM 2168 C CA . PHE A 1 262 ? 11.972 4.706 -2.531 1.00 82.31 262 PHE A CA 1
ATOM 2169 C C . PHE A 1 262 ? 11.103 3.731 -1.732 1.00 82.31 262 PHE A C 1
ATOM 2171 O O . PHE A 1 262 ? 10.658 4.058 -0.639 1.00 82.31 262 PHE A O 1
ATOM 2178 N N . LEU A 1 263 ? 10.943 2.508 -2.239 1.00 86.06 263 LEU A N 1
ATOM 2179 C CA . LEU A 1 263 ? 10.096 1.501 -1.615 1.00 86.06 263 LEU A CA 1
ATOM 2180 C C . LEU A 1 263 ? 10.559 1.113 -0.201 1.00 86.06 263 LEU A C 1
ATOM 2182 O O . LEU A 1 263 ? 9.736 0.977 0.700 1.00 86.06 263 LEU A O 1
ATOM 2186 N N . VAL A 1 264 ? 11.872 0.987 0.012 1.00 88.81 264 VAL A N 1
ATOM 2187 C CA . VAL A 1 264 ? 12.453 0.668 1.329 1.00 88.81 264 VAL A CA 1
ATOM 2188 C C . VAL A 1 264 ? 12.153 1.784 2.312 1.00 88.81 264 VAL A C 1
ATOM 2190 O O . VAL A 1 264 ? 11.734 1.532 3.437 1.00 88.81 264 VAL A O 1
ATOM 2193 N N . ARG A 1 265 ? 12.300 3.030 1.858 1.00 88.00 265 ARG A N 1
ATOM 2194 C CA . ARG A 1 265 ? 11.988 4.224 2.646 1.00 88.00 265 ARG A CA 1
ATOM 2195 C C . ARG A 1 265 ? 10.503 4.296 2.989 1.00 88.00 265 ARG A C 1
ATOM 2197 O O . ARG A 1 265 ? 10.175 4.643 4.118 1.00 88.00 265 ARG A O 1
ATOM 2204 N N . THR A 1 266 ? 9.618 3.922 2.064 1.00 87.50 266 THR A N 1
ATOM 2205 C CA . THR A 1 266 ? 8.172 3.845 2.313 1.00 87.50 266 THR A CA 1
ATOM 2206 C C . THR A 1 266 ? 7.829 2.792 3.366 1.00 87.50 266 THR A C 1
ATOM 2208 O O . THR A 1 266 ? 7.121 3.108 4.319 1.00 87.50 266 THR A O 1
ATOM 2211 N N . PHE A 1 267 ? 8.347 1.565 3.248 1.00 91.25 267 PHE A N 1
ATOM 2212 C CA . PHE A 1 267 ? 8.091 0.512 4.240 1.00 91.25 267 PHE A CA 1
ATOM 2213 C C . PHE A 1 267 ? 8.705 0.837 5.604 1.00 91.25 267 PHE A C 1
ATOM 2215 O O . PHE A 1 267 ? 8.061 0.641 6.630 1.00 91.25 267 PHE A O 1
ATOM 2222 N N . SER A 1 268 ? 9.918 1.393 5.615 1.00 92.12 268 SER A N 1
ATOM 2223 C CA . SER A 1 268 ? 10.586 1.895 6.816 1.00 92.12 268 SER A CA 1
ATOM 2224 C C . SER A 1 268 ? 9.718 2.936 7.525 1.00 92.12 268 SER A C 1
ATOM 2226 O O . SER A 1 268 ? 9.307 2.715 8.664 1.00 92.12 268 SER A O 1
ATOM 2228 N N . HIS A 1 269 ? 9.292 3.987 6.818 1.00 89.81 269 HIS A N 1
ATOM 2229 C CA . HIS A 1 269 ? 8.375 4.989 7.364 1.00 89.81 269 HIS A CA 1
ATOM 2230 C C . HIS A 1 269 ? 7.110 4.353 7.946 1.00 89.81 269 HIS A C 1
ATOM 2232 O O . HIS A 1 269 ? 6.740 4.639 9.082 1.00 89.81 269 HIS A O 1
ATOM 2238 N N . PHE A 1 270 ? 6.496 3.432 7.205 1.00 91.06 270 PHE A N 1
ATOM 2239 C CA . PHE A 1 270 ? 5.282 2.757 7.635 1.00 91.06 270 PHE A CA 1
ATOM 2240 C C . PHE A 1 270 ? 5.475 1.958 8.934 1.00 91.06 270 PHE A C 1
ATOM 2242 O O . PHE A 1 270 ? 4.670 2.091 9.853 1.00 91.06 270 PHE A O 1
ATOM 2249 N N . TYR A 1 271 ? 6.563 1.191 9.080 1.00 93.38 271 TYR A N 1
ATOM 2250 C CA . TYR A 1 271 ? 6.882 0.518 10.346 1.00 93.38 271 TYR A CA 1
ATOM 2251 C C . TYR A 1 271 ? 7.111 1.512 11.486 1.00 93.38 271 TYR A C 1
ATOM 2253 O O . TYR A 1 271 ? 6.640 1.282 12.605 1.00 93.38 271 TYR A O 1
ATOM 2261 N N . GLY A 1 272 ? 7.795 2.625 11.217 1.00 92.56 272 GLY A N 1
ATOM 2262 C CA . GLY A 1 272 ? 7.948 3.719 12.172 1.00 92.56 272 GLY A CA 1
ATOM 2263 C C . GLY A 1 272 ? 6.597 4.259 12.644 1.00 92.56 272 GLY A C 1
ATOM 2264 O O . GLY A 1 272 ? 6.398 4.466 13.847 1.00 92.56 272 GLY A O 1
ATOM 2265 N N . GLU A 1 273 ? 5.651 4.459 11.723 1.00 91.12 273 GLU A N 1
ATOM 2266 C CA . GLU A 1 273 ? 4.312 4.981 12.019 1.00 91.12 273 GLU A CA 1
ATOM 2267 C C . GLU A 1 273 ? 3.519 4.026 12.904 1.00 91.12 273 GLU A C 1
ATOM 2269 O O . GLU A 1 273 ? 2.873 4.478 13.853 1.00 91.12 273 GLU A O 1
ATOM 2274 N N . GLN A 1 274 ? 3.619 2.712 12.672 1.00 92.19 274 GLN A N 1
ATOM 2275 C CA . GLN A 1 274 ? 2.974 1.714 13.530 1.00 92.19 274 GLN A CA 1
ATOM 2276 C C . GLN A 1 274 ? 3.483 1.809 14.971 1.00 92.19 274 GLN A C 1
ATOM 2278 O O . GLN A 1 274 ? 2.694 1.880 15.915 1.00 92.19 274 GLN A O 1
ATOM 2283 N N . HIS A 1 275 ? 4.803 1.874 15.160 1.00 93.81 275 HIS A N 1
ATOM 2284 C CA . HIS A 1 275 ? 5.397 1.975 16.493 1.00 93.81 275 HIS A CA 1
ATOM 2285 C C . HIS A 1 275 ? 4.997 3.276 17.200 1.00 93.81 275 HIS A C 1
ATOM 2287 O O . HIS A 1 275 ? 4.583 3.240 18.358 1.00 93.81 275 HIS A O 1
ATOM 2293 N N . VAL A 1 276 ? 5.058 4.418 16.511 1.00 93.44 276 VAL A N 1
ATOM 2294 C CA . VAL A 1 276 ? 4.672 5.713 17.096 1.00 93.44 276 VAL A CA 1
ATOM 2295 C C . VAL A 1 276 ? 3.180 5.756 17.426 1.00 93.44 276 VAL A C 1
ATOM 2297 O O . VAL A 1 276 ? 2.815 6.212 18.508 1.00 93.44 276 VAL A O 1
ATOM 2300 N N . SER A 1 277 ? 2.323 5.219 16.555 1.00 92.25 277 SER A N 1
ATOM 2301 C CA . SER A 1 277 ? 0.873 5.153 16.785 1.00 92.25 277 SER A CA 1
ATOM 2302 C C . SER A 1 277 ? 0.528 4.280 17.996 1.00 92.25 277 SER A C 1
ATOM 2304 O O . SER A 1 277 ? -0.305 4.662 18.819 1.00 92.25 277 SER A O 1
ATOM 2306 N N . ARG A 1 278 ? 1.224 3.147 18.179 1.00 93.75 278 ARG A N 1
ATOM 2307 C CA . ARG A 1 278 ? 1.114 2.334 19.405 1.00 93.75 278 ARG A CA 1
ATOM 2308 C C . ARG A 1 278 ? 1.558 3.105 20.645 1.00 93.75 278 ARG A C 1
ATOM 2310 O O . ARG A 1 278 ? 0.887 3.036 21.672 1.00 93.75 278 ARG A O 1
ATOM 2317 N N . GLY A 1 279 ? 2.661 3.850 20.550 1.00 94.62 279 GLY A N 1
ATOM 2318 C CA . GLY A 1 279 ? 3.140 4.723 21.623 1.00 94.62 279 GLY A CA 1
ATOM 2319 C C . GLY A 1 279 ? 2.084 5.744 22.053 1.00 94.62 279 GLY A C 1
ATOM 2320 O O . GLY A 1 279 ? 1.775 5.838 23.240 1.00 94.62 279 GLY A O 1
ATOM 2321 N N . ALA A 1 280 ? 1.460 6.424 21.088 1.00 93.25 280 ALA A N 1
ATOM 2322 C CA . ALA A 1 280 ? 0.396 7.397 21.334 1.00 93.25 280 ALA A CA 1
ATOM 2323 C C . ALA A 1 280 ? -0.818 6.779 22.030 1.00 93.25 280 ALA A C 1
ATOM 2325 O O . ALA A 1 280 ? -1.345 7.350 22.985 1.00 93.25 280 ALA A O 1
ATOM 2326 N N . TYR A 1 281 ? -1.223 5.582 21.613 1.00 92.62 281 TYR A N 1
ATOM 2327 C CA . TYR A 1 281 ? -2.317 4.866 22.257 1.00 92.62 281 TYR A CA 1
ATOM 2328 C C . TYR A 1 281 ? -2.001 4.492 23.719 1.00 92.62 281 TYR A C 1
ATOM 2330 O O . TYR A 1 281 ? -2.813 4.690 24.628 1.00 92.62 281 TYR A O 1
ATOM 2338 N N . LEU A 1 282 ? -0.803 3.959 23.973 1.00 94.12 282 LEU A N 1
ATOM 2339 C CA . LEU A 1 282 ? -0.360 3.590 25.324 1.00 94.12 282 LEU A CA 1
ATOM 2340 C C . LEU A 1 282 ? -0.268 4.810 26.239 1.00 94.12 282 LEU A C 1
ATOM 2342 O O . LEU A 1 282 ? -0.637 4.749 27.408 1.00 94.12 282 LEU A O 1
ATOM 2346 N N . GLU A 1 283 ? 0.186 5.933 25.696 1.00 94.62 283 GLU A N 1
ATOM 2347 C CA . GLU A 1 283 ? 0.251 7.197 26.413 1.00 94.62 283 GLU A CA 1
ATOM 2348 C C . GLU A 1 283 ? -1.142 7.702 26.810 1.00 94.62 283 GLU A C 1
ATOM 2350 O O . GLU A 1 283 ? -1.358 8.030 27.977 1.00 94.62 283 GLU A O 1
ATOM 2355 N N . GLN A 1 284 ? -2.102 7.687 25.880 1.00 91.94 284 GLN A N 1
ATOM 2356 C CA . GLN A 1 284 ? -3.497 8.066 26.143 1.00 91.94 284 GLN A CA 1
ATOM 2357 C C . GLN A 1 284 ? -4.168 7.174 27.196 1.00 91.94 284 GLN A C 1
ATOM 2359 O O . GLN A 1 284 ? -5.029 7.636 27.941 1.00 91.94 284 GLN A O 1
ATOM 2364 N N . THR A 1 285 ? -3.748 5.913 27.294 1.00 91.12 285 THR A N 1
ATOM 2365 C CA . THR A 1 285 ? -4.256 4.944 28.279 1.00 91.12 285 THR A CA 1
ATOM 2366 C C . THR A 1 285 ? -3.437 4.897 29.575 1.00 91.12 285 THR A C 1
ATOM 2368 O O . THR A 1 285 ? -3.639 4.016 30.409 1.00 91.12 285 THR A O 1
ATOM 2371 N N . GLY A 1 286 ? -2.520 5.851 29.779 1.00 92.06 286 GLY A N 1
ATOM 2372 C CA . GLY A 1 286 ? -1.759 6.018 31.022 1.00 92.06 286 GLY A CA 1
ATOM 2373 C C . GLY A 1 286 ? -0.527 5.116 31.165 1.00 92.06 286 GLY A C 1
ATOM 2374 O O . GLY A 1 286 ? 0.192 5.210 32.160 1.00 92.06 286 GLY A O 1
ATOM 2375 N N . LYS A 1 287 ? -0.214 4.279 30.171 1.00 93.75 287 LYS A N 1
ATOM 2376 C CA . LYS A 1 287 ? 0.932 3.353 30.162 1.00 93.75 287 LYS A CA 1
ATOM 2377 C C . LYS A 1 287 ? 2.211 4.031 29.662 1.00 93.75 287 LYS A C 1
ATOM 2379 O O . LYS A 1 287 ? 2.832 3.608 28.687 1.00 93.75 287 LYS A O 1
ATOM 2384 N N . LYS A 1 288 ? 2.627 5.097 30.349 1.00 93.94 288 LYS A N 1
ATOM 2385 C CA . LYS A 1 288 ? 3.726 5.993 29.933 1.00 93.94 288 LYS A CA 1
ATOM 2386 C C . LYS A 1 288 ? 5.057 5.282 29.647 1.00 93.94 288 LYS A C 1
ATOM 2388 O O . LYS A 1 288 ? 5.720 5.597 28.662 1.00 93.94 288 LYS A O 1
ATOM 2393 N N . ASN A 1 289 ? 5.439 4.302 30.468 1.00 94.00 289 ASN A N 1
ATOM 2394 C CA . ASN A 1 289 ? 6.701 3.571 30.286 1.00 94.00 289 ASN A CA 1
ATOM 2395 C C . ASN A 1 289 ? 6.699 2.704 29.022 1.00 94.00 289 ASN A C 1
ATOM 2397 O O . ASN A 1 289 ? 7.689 2.678 28.294 1.00 94.00 289 ASN A O 1
ATOM 2401 N N . GLU A 1 290 ? 5.586 2.027 28.738 1.00 94.06 290 GLU A N 1
ATOM 2402 C CA . GLU A 1 290 ? 5.431 1.254 27.504 1.00 94.06 290 GLU A CA 1
ATOM 2403 C C . GLU A 1 290 ? 5.383 2.195 26.293 1.00 94.06 290 GLU A C 1
ATOM 2405 O O . GLU A 1 290 ? 6.067 1.954 25.299 1.00 94.06 290 GLU A O 1
ATOM 2410 N N . ALA A 1 291 ? 4.658 3.315 26.399 1.00 95.56 291 ALA A N 1
ATOM 2411 C CA . ALA A 1 291 ? 4.606 4.337 25.356 1.00 95.56 291 ALA A CA 1
ATOM 2412 C C . ALA A 1 291 ? 6.007 4.836 24.966 1.00 95.56 291 ALA A C 1
ATOM 2414 O O . ALA A 1 291 ? 6.354 4.873 23.784 1.00 95.56 291 ALA A O 1
ATOM 2415 N N . LEU A 1 292 ? 6.848 5.135 25.963 1.00 96.06 292 LEU A N 1
ATOM 2416 C CA . LEU A 1 292 ? 8.230 5.570 25.763 1.00 96.06 292 LEU A CA 1
ATOM 2417 C C . LEU A 1 292 ? 9.060 4.546 24.973 1.00 96.06 292 LEU A C 1
ATOM 2419 O O . LEU A 1 292 ? 9.845 4.934 24.106 1.00 96.06 292 LEU A O 1
ATOM 2423 N N . GLN A 1 293 ? 8.887 3.249 25.246 1.00 94.88 293 GLN A N 1
ATOM 2424 C CA . GLN A 1 293 ? 9.584 2.186 24.514 1.00 94.88 293 GLN A CA 1
ATOM 2425 C C . GLN A 1 293 ? 9.175 2.162 23.038 1.00 94.88 293 GLN A C 1
ATOM 2427 O O . GLN A 1 293 ? 10.037 2.066 22.167 1.00 94.88 293 GLN A O 1
ATOM 2432 N N . TYR A 1 294 ? 7.879 2.287 22.750 1.00 95.00 294 TYR A N 1
ATOM 2433 C CA . TYR A 1 294 ? 7.371 2.286 21.379 1.00 95.00 294 TYR A CA 1
ATOM 2434 C C . TYR A 1 294 ? 7.790 3.527 20.590 1.00 95.00 294 TYR A C 1
ATOM 2436 O O . TYR A 1 294 ? 8.205 3.393 19.440 1.00 95.00 294 TYR A O 1
ATOM 2444 N N . TYR A 1 295 ? 7.785 4.712 21.207 1.00 95.56 295 TYR A N 1
ATOM 2445 C CA . TYR A 1 295 ? 8.320 5.905 20.551 1.00 95.56 295 TYR A CA 1
ATOM 2446 C C . TYR A 1 295 ? 9.795 5.746 20.187 1.00 95.56 295 TYR A C 1
ATOM 2448 O O . TYR A 1 295 ? 10.181 6.101 19.077 1.00 95.56 295 TYR A O 1
ATOM 2456 N N . ARG A 1 296 ? 10.614 5.177 21.085 1.00 94.81 296 ARG A N 1
ATOM 2457 C CA . ARG A 1 296 ? 12.037 4.919 20.808 1.00 94.81 296 ARG A CA 1
ATOM 2458 C C . ARG A 1 296 ? 12.222 3.928 19.663 1.00 94.81 296 ARG A C 1
ATOM 2460 O O . ARG A 1 296 ? 12.975 4.238 18.753 1.00 94.81 296 ARG A O 1
ATOM 2467 N N . LYS A 1 297 ? 11.490 2.807 19.667 1.00 92.88 297 LYS A N 1
ATOM 2468 C CA . LYS A 1 297 ? 11.510 1.835 18.559 1.00 92.88 297 LYS A CA 1
ATOM 2469 C C . LYS A 1 297 ? 11.157 2.481 17.220 1.00 92.88 297 LYS A C 1
ATOM 2471 O O . LYS A 1 297 ? 11.800 2.200 16.221 1.00 92.88 297 LYS A O 1
ATOM 2476 N N . GLY A 1 298 ? 10.160 3.368 17.201 1.00 92.06 298 GLY A N 1
ATOM 2477 C CA . GLY A 1 298 ? 9.767 4.074 15.982 1.00 92.06 298 GLY A CA 1
ATOM 2478 C C . GLY A 1 298 ? 10.898 4.908 15.374 1.00 92.06 298 GLY A C 1
ATOM 2479 O O . GLY A 1 298 ? 10.997 4.983 14.155 1.00 92.06 298 GLY A O 1
ATOM 2480 N N . LEU A 1 299 ? 11.784 5.491 16.196 1.00 92.00 299 LEU A N 1
ATOM 2481 C CA . LEU A 1 299 ? 12.892 6.325 15.712 1.00 92.00 299 LEU A CA 1
ATOM 2482 C C . LEU A 1 299 ? 13.904 5.571 14.844 1.00 92.00 299 LEU A C 1
ATOM 2484 O O . LEU A 1 299 ? 14.503 6.206 13.975 1.00 92.00 299 LEU A O 1
ATOM 2488 N N . ASP A 1 300 ? 14.058 4.259 15.030 1.00 91.69 300 ASP A N 1
ATOM 2489 C CA . ASP A 1 300 ? 14.988 3.442 14.238 1.00 91.69 300 ASP A CA 1
ATOM 2490 C C . ASP A 1 300 ? 14.589 3.383 12.758 1.00 91.69 300 ASP A C 1
ATOM 2492 O O . ASP A 1 300 ? 15.441 3.197 11.892 1.00 91.69 300 ASP A O 1
ATOM 2496 N N . PHE A 1 301 ? 13.310 3.612 12.457 1.00 91.38 301 PHE A N 1
ATOM 2497 C CA . PHE A 1 301 ? 12.746 3.539 11.113 1.00 91.38 301 PHE A CA 1
ATOM 2498 C C . PHE A 1 301 ? 12.607 4.907 10.421 1.00 91.38 301 PHE A C 1
ATOM 2500 O O . PHE A 1 301 ? 12.228 4.991 9.258 1.00 91.38 301 PHE A O 1
ATOM 2507 N N . TYR A 1 302 ? 12.906 6.020 11.099 1.00 84.75 302 TYR A N 1
ATOM 2508 C CA . TYR A 1 302 ? 12.788 7.343 10.478 1.00 84.75 302 TYR A CA 1
ATOM 2509 C C . TYR A 1 302 ? 14.143 7.915 10.076 1.00 84.75 302 TYR A C 1
ATOM 2511 O O . TYR A 1 302 ? 14.926 8.372 10.916 1.00 84.75 302 TYR A O 1
ATOM 2519 N N . PHE A 1 303 ? 14.371 8.027 8.771 1.00 75.81 303 PHE A N 1
ATOM 2520 C CA . PHE A 1 303 ? 15.570 8.666 8.226 1.00 75.81 303 PHE A CA 1
ATOM 2521 C C . PHE A 1 303 ? 15.420 10.173 7.964 1.00 75.81 303 PHE A C 1
ATOM 2523 O O . PHE A 1 303 ? 16.414 10.899 8.009 1.00 75.81 303 PHE A O 1
ATOM 2530 N N . GLN A 1 304 ? 14.194 10.673 7.759 1.00 63.41 304 GLN A N 1
ATOM 2531 C CA . GLN A 1 304 ? 13.917 12.096 7.516 1.00 63.41 304 GLN A CA 1
ATOM 2532 C C . GLN A 1 304 ? 13.390 12.842 8.737 1.00 63.41 304 GLN A C 1
ATOM 2534 O O . GLN A 1 304 ? 12.994 12.258 9.745 1.00 63.41 304 GLN A O 1
ATOM 2539 N N . ASN A 1 305 ? 13.411 14.171 8.631 1.00 54.03 305 ASN A N 1
ATOM 2540 C CA . ASN A 1 305 ? 12.822 15.108 9.578 1.00 54.03 305 ASN A CA 1
ATOM 2541 C C . ASN A 1 305 ? 11.293 15.157 9.405 1.00 54.03 305 ASN A C 1
ATOM 2543 O O . ASN A 1 305 ? 10.711 16.212 9.168 1.00 54.03 305 ASN A O 1
ATOM 2547 N N . GLU A 1 306 ? 10.671 13.982 9.458 1.00 65.44 306 GLU A N 1
ATOM 2548 C CA . GLU A 1 306 ? 9.233 13.824 9.320 1.00 65.44 306 GLU A CA 1
ATOM 2549 C C . GLU A 1 306 ? 8.529 14.371 10.555 1.00 65.44 306 GLU A C 1
ATOM 2551 O O . GLU A 1 306 ? 9.011 14.227 11.687 1.00 65.44 306 GLU A O 1
ATOM 2556 N N . GLN A 1 307 ? 7.357 14.966 10.347 1.00 77.56 307 GLN A N 1
ATOM 2557 C CA . GLN A 1 307 ? 6.507 15.470 11.426 1.00 77.56 307 GLN A CA 1
ATOM 2558 C C . GLN A 1 307 ? 6.285 14.392 12.501 1.00 77.56 307 GLN A C 1
ATOM 2560 O O . GLN A 1 307 ? 6.303 14.690 13.696 1.00 77.56 307 GLN A O 1
ATOM 2565 N N . VAL A 1 308 ? 6.171 13.127 12.081 1.00 79.62 308 VAL A N 1
ATOM 2566 C CA . VAL A 1 308 ? 5.998 11.971 12.967 1.00 79.62 308 VAL A CA 1
ATOM 2567 C C . VAL A 1 308 ? 7.260 11.668 13.787 1.00 79.62 308 VAL A C 1
ATOM 2569 O O . VAL A 1 308 ? 7.165 11.400 14.987 1.00 79.62 308 VAL A O 1
ATOM 2572 N N . LYS A 1 309 ? 8.459 11.792 13.200 1.00 85.69 309 LYS A N 1
ATOM 2573 C CA . LYS A 1 309 ? 9.731 11.656 13.932 1.00 85.69 309 LYS A CA 1
ATOM 2574 C C . LYS A 1 309 ? 9.870 12.745 14.994 1.00 85.69 309 LYS A C 1
ATOM 2576 O O . LYS A 1 309 ? 10.217 12.449 16.138 1.00 85.69 309 LYS A O 1
ATOM 2581 N N . GLN A 1 310 ? 9.582 13.997 14.634 1.00 88.94 310 GLN A N 1
ATOM 2582 C CA . GLN A 1 310 ? 9.639 15.118 15.578 1.00 88.94 310 GLN A CA 1
ATOM 2583 C C . GLN A 1 310 ? 8.612 14.971 16.698 1.00 88.94 310 GLN A C 1
ATOM 2585 O O . GLN A 1 310 ? 8.944 15.191 17.864 1.00 88.94 310 GLN A O 1
ATOM 2590 N N . TYR A 1 311 ? 7.406 14.511 16.367 1.00 90.94 311 TYR A N 1
ATOM 2591 C CA . TYR A 1 311 ? 6.394 14.155 17.352 1.00 90.94 311 TYR A CA 1
ATOM 2592 C C . TYR A 1 311 ? 6.920 13.101 18.339 1.00 90.94 311 TYR A C 1
ATOM 2594 O O . TYR A 1 311 ? 6.882 13.329 19.548 1.00 90.94 311 TYR A O 1
ATOM 2602 N N . ALA A 1 312 ? 7.495 11.997 17.851 1.00 91.75 312 ALA A N 1
ATOM 2603 C CA . ALA A 1 312 ? 8.045 10.945 18.705 1.00 91.75 312 ALA A CA 1
ATOM 2604 C C . ALA A 1 312 ? 9.174 11.458 19.620 1.00 91.75 312 ALA A C 1
ATOM 2606 O O . ALA A 1 312 ? 9.154 11.195 20.823 1.00 91.75 312 ALA A O 1
ATOM 2607 N N . ILE A 1 313 ? 10.121 12.249 19.093 1.00 93.06 313 ILE A N 1
ATOM 2608 C CA . ILE A 1 313 ? 11.198 12.876 19.887 1.00 93.06 313 ILE A CA 1
ATOM 2609 C C . ILE A 1 313 ? 10.615 13.777 20.982 1.00 93.06 313 ILE A C 1
ATOM 2611 O O . ILE A 1 313 ? 11.050 13.721 22.137 1.00 93.06 313 ILE A O 1
ATOM 2615 N N . GLN A 1 314 ? 9.617 14.595 20.642 1.00 94.25 314 GLN A N 1
ATOM 2616 C CA . GLN A 1 314 ? 8.965 15.483 21.596 1.00 94.25 314 GLN A CA 1
ATOM 2617 C C . GLN A 1 314 ? 8.262 14.694 22.707 1.00 94.25 314 GLN A C 1
ATOM 2619 O O . GLN A 1 314 ? 8.451 15.013 23.884 1.00 94.25 314 GLN A O 1
ATOM 2624 N N . ARG A 1 315 ? 7.499 13.645 22.366 1.00 95.31 315 ARG A N 1
ATOM 2625 C CA . ARG A 1 315 ? 6.834 12.791 23.364 1.00 95.31 315 ARG A CA 1
ATOM 2626 C C . ARG A 1 315 ? 7.840 12.072 24.258 1.00 95.31 315 ARG A C 1
ATOM 2628 O O . ARG A 1 315 ? 7.663 12.072 25.473 1.00 95.31 315 ARG A O 1
ATOM 2635 N N . ILE A 1 316 ? 8.938 11.552 23.700 1.00 95.38 316 ILE A N 1
ATOM 2636 C CA . ILE A 1 316 ? 10.033 10.942 24.475 1.00 95.38 316 ILE A CA 1
ATOM 2637 C C . ILE A 1 316 ? 10.587 11.925 25.507 1.00 95.38 316 ILE A C 1
ATOM 2639 O O . ILE A 1 316 ? 10.780 11.544 26.663 1.00 95.38 316 ILE A O 1
ATOM 2643 N N . ARG A 1 317 ? 10.838 13.178 25.110 1.00 94.81 317 ARG A N 1
ATOM 2644 C CA . ARG A 1 317 ? 11.366 14.211 26.010 1.00 94.81 317 ARG A CA 1
ATOM 2645 C C . ARG A 1 317 ? 10.405 14.503 27.161 1.00 94.81 317 ARG A C 1
ATOM 2647 O O . ARG A 1 317 ? 10.848 14.533 28.304 1.00 94.81 317 ARG A O 1
ATOM 2654 N N . ILE A 1 318 ? 9.116 14.678 26.859 1.00 93.81 318 ILE A N 1
ATOM 2655 C CA . ILE A 1 318 ? 8.070 14.955 27.856 1.00 93.81 318 ILE A CA 1
ATOM 2656 C C . ILE A 1 318 ? 7.963 13.789 28.846 1.00 93.81 318 ILE A C 1
ATOM 2658 O O . ILE A 1 318 ? 8.168 13.974 30.044 1.00 93.81 318 ILE A O 1
ATOM 2662 N N . LEU A 1 319 ? 7.751 12.571 28.345 1.00 92.38 319 LEU A N 1
ATOM 2663 C CA . LEU A 1 319 ? 7.567 11.386 29.186 1.00 92.38 319 LEU A CA 1
ATOM 2664 C C . LEU A 1 319 ? 8.811 11.028 30.010 1.00 92.38 319 LEU A C 1
ATOM 2666 O O . LEU A 1 319 ? 8.686 10.540 31.128 1.00 92.38 319 LEU A O 1
ATOM 2670 N N . SER A 1 320 ? 10.014 11.280 29.486 1.00 90.69 320 SER A N 1
ATOM 2671 C CA . SER A 1 320 ? 11.253 11.034 30.238 1.00 90.69 320 SER A CA 1
ATOM 2672 C C . SER A 1 320 ? 11.445 12.033 31.383 1.00 90.69 320 SER A C 1
ATOM 2674 O O . SER A 1 320 ? 12.025 11.662 32.397 1.00 90.69 320 SER A O 1
ATOM 2676 N N . SER A 1 321 ? 10.966 13.276 31.236 1.00 87.38 321 SER A N 1
ATOM 2677 C CA . SER A 1 321 ? 11.048 14.296 32.293 1.00 87.38 321 SER A CA 1
ATOM 2678 C C . SER A 1 321 ? 10.016 14.123 33.406 1.00 87.38 321 SER A C 1
ATOM 2680 O O . SER A 1 321 ? 10.271 14.536 34.525 1.00 87.38 321 SER A O 1
ATOM 2682 N N . GLU A 1 322 ? 8.873 13.498 33.119 1.00 78.88 322 GLU A N 1
ATOM 2683 C CA . GLU A 1 322 ? 7.835 13.201 34.121 1.00 78.88 322 GLU A CA 1
ATOM 2684 C C . GLU A 1 322 ? 8.155 11.963 34.978 1.00 78.88 322 GLU A C 1
ATOM 2686 O O . GLU A 1 322 ? 7.496 11.725 35.987 1.00 78.88 322 GLU A O 1
ATOM 2691 N N . ASN A 1 323 ? 9.133 11.159 34.550 1.00 63.09 323 ASN A N 1
ATOM 2692 C CA . ASN A 1 323 ? 9.594 9.946 35.230 1.00 63.09 323 ASN A CA 1
ATOM 2693 C C . ASN A 1 323 ? 10.825 10.178 36.133 1.00 63.09 323 ASN A C 1
ATOM 2695 O O . ASN A 1 323 ? 11.280 9.228 36.774 1.00 63.09 323 ASN A O 1
ATOM 2699 N N . GLN A 1 324 ? 11.390 11.391 36.129 1.00 54.84 324 GLN A N 1
ATOM 2700 C CA . GLN A 1 324 ? 12.431 11.853 37.057 1.00 54.84 324 GLN A CA 1
ATOM 2701 C C . GLN A 1 324 ? 11.776 12.598 38.214 1.00 54.84 324 GLN A C 1
ATOM 2703 O O . GLN A 1 324 ? 12.272 12.431 39.350 1.00 54.84 324 GLN A O 1
#

Foldseek 3Di:
DVVCQVCVCCVVVVQLCPDPDPSNVVSVVVVVVSCVVVVVVVLVVVVVVLVVQLVVDPDPVSNVVSVCCNVVVVVVVCVVCVVVPDCVVVCLLVLLVQQVVVFFDFLAEEEEADPSNQVVVCCCCVVVVPSLSYHYHHLVCLLDLVVLVVCCVSPVVLCVQLVVLSVQLCVQCVCVVVVHDHDPVSNVVSSLVSLLSSVVSCVVVVHKYKYQDDDDCSNQVQWDWQQDQRITTTHNDDDYDDDDCPPRDCPLQFPDEPPDDPVSLVSLLSRLCSLQVVLVSCVVVVVLVSSLVSLVVSCRRDHDPDPSVVVSVVSNVVSVVVVD

Mean predicted aligned error: 6.98 Å

pLDDT: mean 88.8, std 11.37, range [44.03, 98.62]

Radius of gyration: 25.71 Å; Cα contacts (8 Å, |Δi|>4): 344; chains: 1; bounding box: 70×42×83 Å

Sequence (324 aa):
FLLFYIPVTTYLTDFDINGNSFNAELNRMFVTVFYIPSYFFISVLIGIGMIALLVFFKNAKYRLLVASISLFLPAMVFTANINRSGMRGFHFTDQYLTNLFLAAEKDAVIFTQIDFYYFPTLYYQYVLDREREVQVIDQPLLKRSWYLEMLQHNYPSLIDRSKTAVLKFLNAVKPFENDQPYDGNYIENQYIAMINSLIDESVKSGKTVYFTYIPASNILRNYSIEPVIGAYKLTREPTLTKIDYEGFDLEDYKHVSHNDPFLVRTFSHFYGEQHVSRGAYLEQTGKKNEALQYYRKGLDFYFQNEQVKQYAIQRIRILSSENQ

Solvent-accessible surface area (backbone atoms only — not comparable to full-atom values): 17930 Å² total; per-residue (Å²): 105,73,88,49,48,61,59,47,52,58,65,73,63,73,60,56,56,84,52,91,45,72,65,15,52,50,37,48,58,57,56,56,62,69,45,52,66,56,52,52,53,50,54,50,53,51,50,54,49,53,51,52,49,47,69,68,40,83,51,67,70,57,29,51,50,52,53,49,49,65,52,45,53,59,51,52,55,45,67,74,36,48,75,79,72,43,68,81,83,72,47,60,66,59,45,51,50,52,34,31,56,72,63,46,60,90,53,14,37,36,39,27,78,49,66,85,64,40,57,58,50,50,45,37,31,75,73,67,68,40,73,67,62,42,47,77,40,53,53,68,50,66,79,34,70,70,47,50,53,50,41,39,72,77,41,40,75,59,42,61,72,25,37,73,38,47,52,49,24,48,63,48,43,46,34,56,80,66,80,41,89,67,56,69,67,59,30,52,53,28,48,44,49,25,52,38,37,45,52,52,48,37,49,75,71,72,32,54,42,33,22,68,59,87,78,57,70,80,62,39,75,81,42,35,70,28,60,41,68,66,32,26,36,60,31,76,57,91,60,84,80,85,84,77,66,80,92,56,76,58,67,90,32,38,73,50,57,91,86,50,59,68,67,52,55,51,53,10,40,51,47,16,50,26,29,34,52,44,11,53,53,29,41,77,71,68,39,51,72,62,13,45,53,26,25,56,59,14,53,47,20,51,67,61,95,39,74,67,50,54,49,33,55,51,50,43,54,54,58,56,61,76,76,109

Secondary structure (DSSP, 8-state):
-HHHHHHHHHHHS----SS-SHHHHHHHHHHHHTTHHHHHHHHHHHHHHHHHHHHH--SHHHHHHHHHHHHHHHHHHHHHHHHHH--TT--HHHHHHHHHHHHSPTT-EEEE-SHHHHHHHHIIIIIS--STTSEEEETGGGGSHHHHHHHHHH-HHHHHHTHHHHHHHHHHHHHHHTT----HHHHHHHHHHHHHHHHHHHHHTT--EEESS---TTTSTT-EEEEETTEEEEESS---PPPP-TT---GGGSS--TTS-HHHHHHHHHHHHHHHHHHHHHHHTT-HHHHHHHHHHHHTT--S--HHHHHHHHHHHHHHHHT-